Protein AF-A0A8S3IS61-F1 (afdb_monomer_lite)

Structure (mmCIF, N/CA/C/O backbone):
data_AF-A0A8S3IS61-F1
#
_entry.id   AF-A0A8S3IS61-F1
#
loop_
_atom_site.group_PDB
_atom_site.id
_atom_site.type_symbol
_atom_site.label_atom_id
_atom_site.label_alt_id
_atom_site.label_comp_id
_atom_site.label_asym_id
_atom_site.label_entity_id
_atom_site.label_seq_id
_atom_site.pdbx_PDB_ins_code
_atom_site.Cartn_x
_atom_site.Cartn_y
_atom_site.Cartn_z
_atom_site.occupancy
_atom_site.B_iso_or_equiv
_atom_site.auth_seq_id
_atom_site.auth_comp_id
_atom_site.auth_asym_id
_atom_site.auth_atom_id
_atom_site.pdbx_PDB_model_num
ATOM 1 N N . PHE A 1 1 ? -1.081 -3.347 26.329 1.00 88.38 1 PHE A N 1
ATOM 2 C CA . PHE A 1 1 ? -1.735 -2.125 25.828 1.00 88.38 1 PHE A CA 1
ATOM 3 C C . PHE A 1 1 ? -0.809 -0.924 25.769 1.00 88.38 1 PHE A C 1
ATOM 5 O O . PHE A 1 1 ? -0.829 -0.286 24.735 1.00 88.38 1 PHE A O 1
ATOM 12 N N . ALA A 1 2 ? 0.106 -0.720 26.729 1.00 90.12 2 ALA A N 1
ATOM 13 C CA . ALA A 1 2 ? 1.056 0.406 26.725 1.00 90.12 2 ALA A CA 1
ATOM 14 C C . ALA A 1 2 ? 1.726 0.740 25.371 1.00 90.12 2 ALA A C 1
ATOM 16 O O . ALA A 1 2 ? 1.892 1.907 25.055 1.00 90.12 2 ALA A O 1
ATOM 17 N N . LEU A 1 3 ? 2.094 -0.258 24.554 1.00 92.00 3 LEU A N 1
ATOM 18 C CA . LEU A 1 3 ? 2.647 -0.022 23.211 1.00 92.00 3 LEU A CA 1
ATOM 19 C C . LEU A 1 3 ? 1.645 0.645 22.251 1.00 92.00 3 LEU A C 1
ATOM 21 O O . LEU A 1 3 ? 2.010 1.574 21.542 1.00 92.00 3 LEU A O 1
ATOM 25 N N . LEU A 1 4 ? 0.389 0.197 22.248 1.00 92.31 4 LEU A N 1
ATOM 26 C CA . LEU A 1 4 ? -0.683 0.790 21.443 1.00 92.31 4 LEU A CA 1
ATOM 27 C C . LEU A 1 4 ? -1.063 2.178 21.973 1.00 92.31 4 LEU A C 1
ATOM 29 O O . LEU A 1 4 ? -1.216 3.107 21.188 1.00 92.31 4 LEU A O 1
ATOM 33 N N . ASP A 1 5 ? -1.092 2.345 23.298 1.00 91.88 5 ASP A N 1
ATOM 34 C CA . ASP A 1 5 ? -1.329 3.649 23.931 1.00 91.88 5 ASP A CA 1
ATOM 35 C C . ASP A 1 5 ? -0.223 4.657 23.562 1.00 91.88 5 ASP A C 1
ATOM 37 O O . ASP A 1 5 ? -0.489 5.836 23.349 1.00 91.88 5 ASP A O 1
ATOM 41 N N . LEU A 1 6 ? 1.031 4.198 23.443 1.00 90.88 6 LEU A N 1
ATOM 42 C CA . LEU A 1 6 ? 2.152 5.026 22.990 1.00 90.88 6 LEU A CA 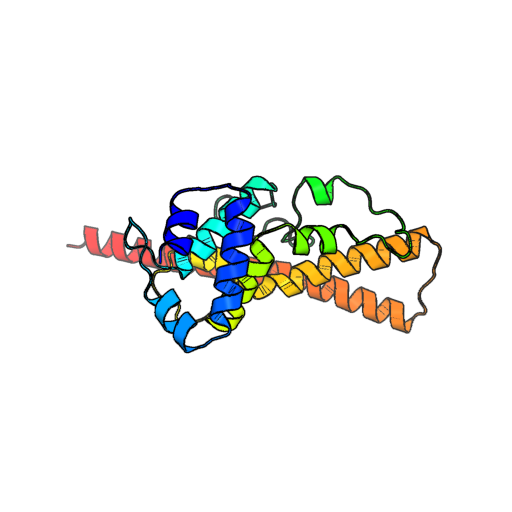1
ATOM 43 C C . LEU A 1 6 ? 2.034 5.425 21.517 1.00 90.88 6 LEU A C 1
ATOM 45 O O . LEU A 1 6 ? 2.417 6.550 21.187 1.00 90.88 6 LEU A O 1
ATOM 49 N N . ILE A 1 7 ? 1.525 4.532 20.658 1.00 91.50 7 ILE A N 1
ATOM 50 C CA . ILE A 1 7 ? 1.237 4.850 19.255 1.00 91.50 7 ILE A CA 1
ATOM 51 C C . ILE A 1 7 ? 0.156 5.933 19.188 1.00 91.50 7 ILE A C 1
ATOM 53 O O . ILE A 1 7 ? 0.372 6.935 18.513 1.00 91.50 7 ILE A O 1
ATOM 57 N N . GLU A 1 8 ? -0.951 5.777 19.921 1.00 89.88 8 GLU A N 1
ATOM 58 C CA . GLU A 1 8 ? -2.044 6.762 19.970 1.00 89.88 8 GLU A CA 1
ATOM 59 C C . GLU A 1 8 ? -1.574 8.120 20.528 1.00 89.88 8 GLU A C 1
ATOM 61 O O . GLU A 1 8 ? -1.945 9.173 20.015 1.00 89.88 8 GLU A O 1
ATOM 66 N N . ALA A 1 9 ? -0.729 8.117 21.564 1.00 86.69 9 ALA A N 1
ATOM 67 C CA . ALA A 1 9 ? -0.295 9.337 22.245 1.00 86.69 9 ALA A CA 1
ATOM 68 C C . ALA A 1 9 ? 0.777 10.148 21.494 1.00 86.69 9 ALA A C 1
ATOM 70 O O . ALA A 1 9 ? 0.934 11.337 21.772 1.00 86.69 9 ALA A O 1
ATOM 71 N N . ASN A 1 10 ? 1.537 9.531 20.582 1.00 81.25 10 ASN A N 1
ATOM 72 C CA . ASN A 1 10 ? 2.670 10.172 19.904 1.00 81.25 10 ASN A CA 1
ATOM 73 C C . ASN A 1 10 ? 2.528 10.111 18.376 1.00 81.25 10 ASN A C 1
ATOM 75 O O . ASN A 1 10 ? 3.324 9.422 17.726 1.00 81.25 10 ASN A O 1
ATOM 79 N N . PRO A 1 11 ? 1.552 10.832 17.792 1.00 73.38 11 PRO A N 1
ATOM 80 C CA . PRO A 1 11 ? 1.387 10.887 16.346 1.00 73.38 11 PRO A CA 1
ATOM 81 C C . PRO A 1 11 ? 2.666 11.404 15.674 1.00 73.38 11 PRO A C 1
ATOM 83 O O . PRO A 1 11 ? 3.251 12.391 16.125 1.00 73.38 11 PRO A O 1
ATOM 86 N N . LYS A 1 12 ? 3.078 10.749 14.581 1.00 72.69 12 LYS A N 1
ATOM 87 C CA . LYS A 1 12 ? 4.209 11.127 13.709 1.00 72.69 12 LYS A CA 1
ATOM 88 C C . LYS A 1 12 ? 5.598 10.970 14.332 1.00 72.69 12 LYS A C 1
ATOM 90 O O . LYS A 1 12 ? 6.574 11.558 13.870 1.00 72.69 12 LYS A O 1
ATOM 95 N N . SER A 1 13 ? 5.722 10.186 15.402 1.00 77.31 13 SER A N 1
ATOM 96 C CA . SER A 1 13 ? 7.039 9.787 15.902 1.00 77.31 13 SER A CA 1
ATOM 97 C C . SER A 1 13 ? 7.593 8.647 15.049 1.00 77.31 13 SER A C 1
ATOM 99 O O . SER A 1 13 ? 6.899 7.658 14.830 1.00 77.31 13 SER A O 1
ATOM 101 N N . SER A 1 14 ? 8.874 8.700 14.670 1.00 78.12 14 SER A N 1
ATOM 102 C CA . SER A 1 14 ? 9.565 7.561 14.033 1.00 78.12 14 SER A CA 1
ATOM 103 C C . SER A 1 14 ? 9.511 6.279 14.879 1.00 78.12 14 SER A C 1
ATOM 105 O O . SER A 1 14 ? 9.637 5.169 14.361 1.00 78.12 14 SER A O 1
ATOM 107 N N . LEU A 1 15 ? 9.260 6.419 16.185 1.00 85.94 15 LEU A N 1
ATOM 108 C CA . LEU A 1 15 ? 9.035 5.311 17.100 1.00 85.94 15 LEU A CA 1
ATOM 109 C C . LEU A 1 15 ? 7.731 4.550 16.802 1.00 85.94 15 LEU A C 1
ATOM 111 O O . LEU A 1 15 ? 7.687 3.350 17.061 1.00 85.94 15 LEU A O 1
ATOM 115 N N . GLN A 1 16 ? 6.699 5.190 16.232 1.00 89.25 16 GLN A N 1
ATOM 116 C CA . GLN A 1 16 ? 5.437 4.523 15.883 1.00 89.25 16 GLN A CA 1
ATOM 117 C C . GLN A 1 16 ? 5.677 3.362 14.921 1.00 89.25 16 GLN A C 1
ATOM 119 O O . GLN A 1 16 ? 5.164 2.273 15.148 1.00 89.25 16 GLN A O 1
ATOM 124 N N . ASN A 1 17 ? 6.531 3.558 13.915 1.00 89.94 17 ASN A N 1
ATOM 125 C CA . ASN A 1 17 ? 6.868 2.530 12.935 1.00 89.94 17 ASN A CA 1
ATOM 126 C C . ASN A 1 17 ? 7.528 1.301 13.578 1.00 89.94 17 ASN A C 1
ATOM 128 O O . ASN A 1 17 ? 7.181 0.158 13.275 1.00 89.94 17 ASN A O 1
ATOM 132 N N . ILE A 1 18 ? 8.446 1.542 14.518 1.00 91.25 18 ILE A N 1
ATOM 133 C CA . ILE A 1 18 ? 9.145 0.488 15.262 1.00 91.25 18 ILE A CA 1
ATOM 134 C C . ILE A 1 18 ? 8.166 -0.244 16.181 1.00 91.25 18 ILE A C 1
ATOM 136 O O . ILE A 1 18 ? 8.109 -1.472 16.161 1.00 91.25 18 ILE A O 1
ATOM 140 N N . ILE A 1 19 ? 7.374 0.496 16.965 1.00 93.44 19 ILE A N 1
ATOM 141 C CA . ILE A 1 19 ? 6.395 -0.101 17.877 1.00 93.44 19 ILE A CA 1
ATOM 142 C C . ILE A 1 19 ? 5.373 -0.917 17.086 1.00 93.44 19 ILE A C 1
ATOM 144 O O . ILE A 1 19 ? 5.073 -2.041 17.478 1.00 93.44 19 ILE A O 1
ATOM 148 N N . LEU A 1 20 ? 4.870 -0.389 15.970 1.00 94.12 20 LEU A N 1
ATOM 149 C CA . LEU A 1 20 ? 3.903 -1.074 15.123 1.00 94.12 20 LEU A CA 1
ATOM 150 C C . LEU A 1 20 ? 4.477 -2.387 14.580 1.00 94.12 20 LEU A C 1
ATOM 152 O O . LEU A 1 20 ? 3.789 -3.403 14.620 1.00 94.12 20 LEU A O 1
ATOM 156 N N . GLY A 1 21 ? 5.750 -2.391 14.169 1.00 94.31 21 GLY A N 1
ATOM 157 C CA . GLY A 1 21 ? 6.472 -3.611 13.801 1.00 94.31 21 GLY A CA 1
ATOM 158 C C . GLY A 1 21 ? 6.540 -4.618 14.951 1.00 94.31 21 GLY A C 1
ATOM 159 O O . GLY A 1 21 ? 6.153 -5.768 14.784 1.00 94.31 21 GLY A O 1
ATOM 160 N N . CYS A 1 22 ? 6.916 -4.182 16.157 1.00 93.94 22 CYS A N 1
ATOM 161 C CA . CYS A 1 22 ? 6.952 -5.068 17.323 1.00 93.94 22 CYS A CA 1
ATOM 162 C C . CYS A 1 22 ? 5.571 -5.636 17.686 1.00 93.94 22 CYS A C 1
ATOM 164 O O . CYS A 1 22 ? 5.459 -6.802 18.059 1.00 93.94 22 CYS A O 1
ATOM 166 N N . VAL A 1 23 ? 4.508 -4.830 17.609 1.00 95.25 23 VAL A N 1
ATOM 167 C CA . VAL A 1 23 ? 3.144 -5.309 17.884 1.00 95.25 23 VAL A CA 1
ATOM 168 C C . VAL A 1 23 ? 2.689 -6.281 16.790 1.00 95.25 23 VAL A C 1
ATOM 170 O O . VAL A 1 23 ? 2.021 -7.267 17.107 1.00 95.25 23 VAL A O 1
ATOM 173 N N . LEU A 1 24 ? 3.086 -6.054 15.534 1.00 95.44 24 LEU A N 1
ATOM 174 C CA . LEU A 1 24 ? 2.823 -6.977 14.433 1.00 95.44 24 LEU A CA 1
ATOM 175 C C . LEU A 1 24 ? 3.526 -8.318 14.670 1.00 95.44 24 LEU A C 1
ATOM 177 O O . LEU A 1 24 ? 2.880 -9.358 14.577 1.00 95.44 24 LEU A O 1
ATOM 181 N N . ASP A 1 25 ? 4.790 -8.316 15.083 1.00 95.19 25 ASP A N 1
ATOM 182 C CA . ASP A 1 25 ? 5.514 -9.549 15.417 1.00 95.19 25 ASP A CA 1
ATOM 183 C C . ASP A 1 25 ? 4.845 -10.301 16.578 1.00 95.19 25 ASP A C 1
ATOM 185 O O . ASP A 1 25 ? 4.690 -11.522 16.552 1.00 95.19 25 ASP A O 1
ATOM 189 N N . LEU A 1 26 ? 4.375 -9.579 17.602 1.00 94.38 26 LEU A N 1
ATOM 190 C CA . LEU A 1 26 ? 3.629 -10.182 18.711 1.00 94.38 26 LEU A CA 1
ATOM 191 C C . LEU A 1 26 ? 2.316 -10.823 18.248 1.00 94.38 26 LEU A C 1
ATOM 193 O O . LEU A 1 26 ? 1.883 -11.815 18.839 1.00 94.38 26 LEU A O 1
ATOM 197 N N . SER A 1 27 ? 1.691 -10.279 17.203 1.00 94.12 27 SER A N 1
ATOM 198 C CA . SER A 1 27 ? 0.442 -10.796 16.644 1.00 94.12 27 SER A CA 1
ATOM 199 C C . SER A 1 27 ? 0.589 -12.140 15.919 1.00 94.12 27 SER A C 1
ATOM 201 O O . SER A 1 27 ? -0.416 -12.809 15.686 1.00 94.12 27 SER A O 1
ATOM 203 N N . GLU A 1 28 ? 1.820 -12.594 15.640 1.00 93.19 28 GLU A N 1
ATOM 204 C CA . GLU A 1 28 ? 2.084 -13.971 15.192 1.00 93.19 28 GLU A CA 1
ATOM 205 C C . GLU A 1 28 ? 1.588 -15.011 16.205 1.00 93.19 28 GLU A C 1
ATOM 207 O O . GLU A 1 28 ? 1.191 -16.123 15.852 1.00 93.19 28 GLU A O 1
ATOM 212 N N . ASN A 1 29 ? 1.563 -14.649 17.488 1.00 93.38 29 ASN A N 1
ATOM 213 C CA . ASN A 1 29 ? 0.919 -15.459 18.503 1.00 93.38 29 ASN A CA 1
ATOM 214 C C . ASN A 1 29 ? -0.583 -15.148 18.537 1.00 93.38 29 ASN A C 1
ATOM 216 O O . ASN A 1 29 ? -0.994 -14.088 19.012 1.00 93.38 29 ASN A O 1
ATOM 220 N N . SER A 1 30 ? -1.413 -16.109 18.127 1.00 90.19 30 SER A N 1
ATOM 221 C CA . SER A 1 30 ? -2.876 -15.961 18.101 1.00 90.19 30 SER A CA 1
ATOM 222 C C . SER A 1 30 ? -3.481 -15.533 19.444 1.00 90.19 30 SER A C 1
ATOM 224 O O . SER A 1 30 ? -4.443 -14.770 19.473 1.00 90.19 30 SER A O 1
ATOM 226 N N . LYS A 1 31 ? -2.890 -15.936 20.580 1.00 91.25 31 LYS A N 1
ATOM 227 C CA . LYS A 1 31 ? -3.331 -15.470 21.906 1.00 91.25 31 LYS A CA 1
ATOM 228 C C . LYS A 1 31 ? -3.080 -13.976 22.082 1.00 91.25 31 LYS A C 1
ATOM 230 O O . LYS A 1 31 ? -3.951 -13.270 22.579 1.00 91.25 31 LYS A O 1
ATOM 235 N N . CYS A 1 32 ? -1.907 -13.497 21.671 1.00 92.38 32 CYS A N 1
ATOM 236 C CA . CYS A 1 32 ? -1.571 -12.077 21.709 1.00 92.38 32 CYS A CA 1
ATOM 237 C C . CYS A 1 32 ? -2.465 -11.277 20.765 1.00 92.38 32 CYS A C 1
ATOM 239 O O . CYS A 1 32 ? -2.943 -10.224 21.170 1.00 92.38 32 CYS A O 1
ATOM 241 N N . LEU A 1 33 ? -2.746 -11.792 19.563 1.00 92.62 33 LEU A N 1
ATOM 242 C CA . LEU A 1 33 ? -3.656 -11.156 18.610 1.00 92.62 33 LEU A CA 1
ATOM 243 C C . LEU A 1 33 ? -5.045 -10.920 19.217 1.00 92.62 33 LEU A C 1
ATOM 245 O O . LEU A 1 33 ? -5.566 -9.813 19.122 1.00 92.62 33 LEU A O 1
ATOM 249 N N . HIS A 1 34 ? -5.611 -11.909 19.919 1.00 90.75 34 HIS A N 1
ATOM 250 C CA . HIS A 1 34 ? -6.881 -11.719 20.625 1.00 90.75 34 HIS A CA 1
ATOM 251 C C . HIS A 1 34 ? -6.810 -10.589 21.657 1.00 90.75 34 HIS A C 1
ATOM 253 O O . HIS A 1 34 ? -7.694 -9.740 21.677 1.00 90.75 34 HIS A O 1
ATOM 259 N N . PHE A 1 35 ? -5.754 -10.527 22.476 1.00 91.50 35 PHE A N 1
ATOM 260 C CA . PHE A 1 35 ? -5.586 -9.421 23.424 1.00 91.50 35 PHE A CA 1
ATOM 261 C C . PHE A 1 35 ? -5.429 -8.078 22.710 1.00 91.50 35 PHE A C 1
ATOM 263 O O . PHE A 1 35 ? -6.084 -7.117 23.095 1.00 91.50 35 PHE A O 1
ATOM 270 N N . ILE A 1 36 ? -4.618 -8.014 21.655 1.00 93.25 36 ILE A N 1
ATOM 271 C CA . ILE A 1 36 ? -4.407 -6.817 20.833 1.00 93.25 36 ILE A CA 1
ATOM 272 C C . ILE A 1 36 ? -5.746 -6.302 20.276 1.00 93.25 36 ILE A C 1
ATOM 274 O O . ILE A 1 36 ? -6.013 -5.109 20.364 1.00 93.25 36 ILE A O 1
ATOM 278 N N . MET A 1 37 ? -6.627 -7.194 19.818 1.00 91.44 37 MET A N 1
ATOM 279 C CA . MET A 1 37 ? -7.958 -6.839 19.305 1.00 91.44 37 MET A CA 1
ATOM 280 C C . MET A 1 37 ? -8.948 -6.358 20.368 1.00 91.44 37 MET A C 1
ATOM 282 O O . MET A 1 37 ? -9.915 -5.682 20.034 1.00 91.44 37 MET A O 1
ATOM 286 N N . THR A 1 38 ? -8.717 -6.665 21.647 1.00 92.75 38 THR A N 1
ATOM 287 C CA . THR A 1 38 ? -9.509 -6.086 22.748 1.00 92.75 38 THR A CA 1
ATOM 288 C C . THR A 1 38 ? -9.040 -4.697 23.174 1.00 92.75 38 THR A C 1
ATOM 290 O O . THR A 1 38 ? -9.645 -4.103 24.065 1.00 92.75 38 THR A O 1
ATOM 293 N N . TRP A 1 39 ? -7.958 -4.182 22.582 1.00 94.56 39 TRP A N 1
ATOM 294 C CA . TRP A 1 39 ? -7.491 -2.838 22.887 1.00 94.56 39 TRP A CA 1
ATOM 295 C C . TRP A 1 39 ? -8.531 -1.795 22.476 1.00 94.56 39 TRP A C 1
ATOM 297 O O . TRP A 1 39 ? -9.120 -1.864 21.397 1.00 94.56 39 TRP A O 1
ATOM 307 N N . GLN A 1 40 ? -8.706 -0.809 23.349 1.00 92.31 40 GLN A N 1
ATOM 308 C CA . GLN A 1 40 ? -9.508 0.376 23.107 1.00 92.31 40 GLN A CA 1
ATOM 309 C C . GLN A 1 40 ? -8.660 1.590 23.461 1.00 92.31 40 GLN A C 1
ATOM 311 O O . GLN A 1 40 ? -8.091 1.648 24.554 1.00 92.31 40 GLN A O 1
ATOM 316 N N . GLY A 1 41 ? -8.575 2.537 22.531 1.00 89.69 41 GLY A N 1
ATOM 317 C CA . GLY A 1 41 ? -7.865 3.791 22.744 1.00 89.69 41 GLY A CA 1
ATOM 318 C C . GLY A 1 41 ? -8.585 4.715 23.719 1.00 89.69 41 GLY A C 1
ATOM 319 O O . GLY A 1 41 ? -9.712 4.459 24.155 1.00 89.69 41 GLY A O 1
ATOM 320 N N . GLN A 1 42 ? -7.960 5.851 24.016 1.00 85.56 42 GLN A N 1
ATOM 321 C CA . GLN A 1 42 ? -8.505 6.871 24.922 1.00 85.56 42 GLN A CA 1
ATOM 322 C C . GLN A 1 42 ? -9.902 7.354 24.495 1.00 85.56 42 GLN A C 1
ATOM 324 O O . GLN A 1 42 ? -10.733 7.696 25.335 1.00 85.56 42 GLN A O 1
ATOM 329 N N . LYS A 1 43 ? -10.182 7.347 23.186 1.00 84.69 43 LYS A N 1
ATOM 330 C CA . LYS A 1 43 ? -11.481 7.724 22.602 1.00 84.69 43 LYS A CA 1
ATOM 331 C C . LYS A 1 43 ? -12.442 6.546 22.393 1.00 84.69 43 LYS A C 1
ATOM 333 O O . LYS A 1 43 ? -13.371 6.674 21.606 1.00 84.69 43 LYS A O 1
ATOM 338 N N . GLN A 1 44 ? -12.221 5.399 23.045 1.00 85.75 44 GLN A N 1
ATOM 339 C CA . GLN A 1 44 ? -12.968 4.150 22.796 1.00 85.75 44 GLN A CA 1
ATOM 340 C C . GLN A 1 44 ? -12.840 3.636 21.351 1.00 85.75 44 GLN A C 1
ATOM 342 O O . GLN A 1 44 ? -13.626 2.802 20.900 1.00 85.75 44 GLN A O 1
ATOM 347 N N . GLN A 1 45 ? -11.838 4.125 20.620 1.00 89.06 45 GLN A N 1
ATOM 348 C CA . GLN A 1 45 ? -11.553 3.680 19.266 1.00 89.06 45 GLN A CA 1
ATOM 349 C C . GLN A 1 45 ? -10.909 2.299 19.268 1.00 89.06 45 GLN A C 1
ATOM 351 O O . GLN A 1 45 ? -10.151 1.949 20.174 1.00 89.06 45 GLN A O 1
ATOM 356 N N . GLN A 1 46 ? -11.208 1.524 18.235 1.00 93.12 46 GLN A N 1
ATOM 357 C CA . GLN A 1 46 ? -10.663 0.186 18.065 1.00 93.12 46 GLN A CA 1
ATOM 358 C C . GLN A 1 46 ? -9.353 0.222 17.282 1.00 93.12 46 GLN A C 1
ATOM 360 O O . GLN A 1 46 ? -9.050 1.188 16.581 1.00 93.12 46 GLN A O 1
ATOM 365 N N . LEU A 1 47 ? -8.584 -0.864 17.374 1.00 94.19 47 LEU A N 1
ATOM 366 C CA . LEU A 1 47 ? -7.312 -0.990 16.666 1.00 94.19 47 LEU A CA 1
ATOM 367 C C . LEU A 1 47 ? -7.458 -0.813 15.149 1.00 94.19 47 LEU A C 1
ATOM 369 O O . LEU A 1 47 ? -6.625 -0.171 14.525 1.00 94.19 47 LEU A O 1
ATOM 373 N N . THR A 1 48 ? -8.511 -1.370 14.558 1.00 95.44 48 THR A N 1
ATOM 374 C CA . THR A 1 48 ? -8.803 -1.302 13.117 1.00 95.44 48 THR A CA 1
ATOM 375 C C . THR A 1 48 ? -8.941 0.139 12.629 1.00 95.44 48 THR A C 1
ATOM 377 O O . THR A 1 48 ? -8.337 0.497 11.618 1.00 95.44 48 THR A O 1
ATOM 380 N N . HIS A 1 49 ? -9.660 0.976 13.382 1.00 95.50 49 HIS A N 1
ATOM 381 C CA . HIS A 1 49 ? -9.772 2.408 13.115 1.00 95.50 49 HIS A CA 1
ATOM 382 C C . HIS A 1 49 ? -8.415 3.110 13.241 1.00 95.50 49 HIS A C 1
ATOM 384 O O . HIS A 1 49 ? -7.998 3.787 12.305 1.00 95.50 49 HIS A O 1
ATOM 390 N N . LEU A 1 50 ? -7.678 2.868 14.337 1.00 94.56 50 LEU A N 1
ATOM 391 C CA . LEU A 1 50 ? -6.342 3.442 14.540 1.00 94.56 50 LEU A CA 1
ATOM 392 C C . LEU A 1 50 ? -5.393 3.097 13.378 1.00 94.56 50 LEU A C 1
ATOM 394 O O . LEU A 1 50 ? -4.673 3.958 12.886 1.00 94.56 50 LEU A O 1
ATOM 398 N N . LEU A 1 51 ? -5.390 1.845 12.914 1.00 95.88 51 LEU A N 1
ATOM 399 C CA . LEU A 1 51 ? -4.556 1.412 11.790 1.00 95.88 51 LEU A CA 1
ATOM 400 C C . LEU A 1 51 ? -4.925 2.128 10.482 1.00 95.88 51 LEU A C 1
ATOM 402 O O . LEU A 1 51 ? -4.033 2.502 9.720 1.00 95.88 51 LEU A O 1
ATOM 406 N N . CYS A 1 52 ? -6.217 2.347 10.223 1.00 96.94 52 CYS A N 1
ATOM 407 C CA . CYS A 1 52 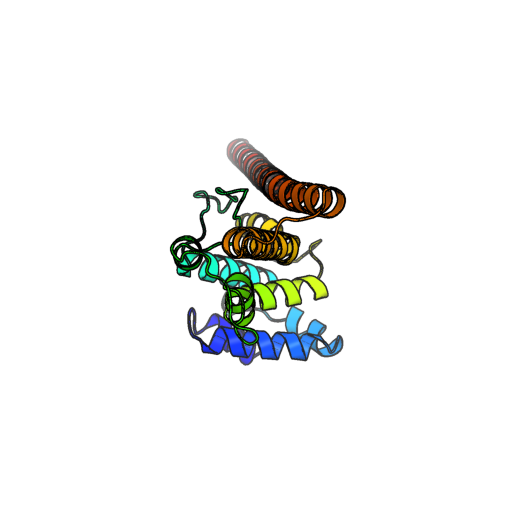? -6.661 3.110 9.057 1.00 96.94 52 CYS A CA 1
ATOM 408 C C . CYS A 1 52 ? -6.273 4.592 9.173 1.00 96.94 52 CYS A C 1
ATOM 410 O O . CYS A 1 52 ? -5.794 5.175 8.202 1.00 96.94 52 CYS A O 1
ATOM 412 N N . GLU A 1 53 ? -6.409 5.189 10.360 1.00 94.94 53 GLU A N 1
ATOM 413 C CA . GLU A 1 53 ? -5.990 6.568 10.630 1.00 94.94 53 GLU A CA 1
ATOM 414 C C . GLU A 1 53 ? -4.485 6.754 10.396 1.00 94.94 53 GLU A C 1
ATOM 416 O O . GLU A 1 53 ? -4.093 7.650 9.648 1.00 94.94 53 GLU A O 1
ATOM 421 N N . LEU A 1 54 ? -3.653 5.855 10.936 1.00 94.75 54 LEU A N 1
ATOM 422 C CA . LEU A 1 54 ? -2.202 5.860 10.724 1.00 94.75 54 LEU A CA 1
ATOM 423 C C . LEU A 1 54 ? -1.835 5.719 9.243 1.00 94.75 54 LEU A C 1
ATOM 425 O O . LEU A 1 54 ? -0.913 6.380 8.772 1.00 94.75 54 LEU A O 1
ATOM 429 N N . CYS A 1 55 ? -2.562 4.885 8.492 1.00 96.00 55 CYS A N 1
ATOM 430 C CA . CYS A 1 55 ? -2.351 4.748 7.053 1.00 96.00 55 CYS A CA 1
ATOM 431 C C . CYS A 1 55 ? -2.620 6.071 6.325 1.00 96.00 55 CYS A C 1
ATOM 433 O O . CYS A 1 55 ? -1.784 6.516 5.538 1.00 96.00 55 CYS A O 1
ATOM 435 N N . ARG A 1 56 ? -3.743 6.735 6.631 1.00 96.12 56 ARG A N 1
ATOM 436 C CA . ARG A 1 56 ? -4.083 8.044 6.054 1.00 96.12 56 ARG A CA 1
ATOM 437 C C . ARG A 1 56 ? -3.081 9.130 6.452 1.00 96.12 56 ARG A C 1
ATOM 439 O O . ARG A 1 56 ? -2.761 9.984 5.629 1.00 96.12 56 ARG A O 1
ATOM 446 N N . ASP A 1 57 ? -2.602 9.123 7.694 1.00 93.94 57 ASP A N 1
ATOM 447 C CA . ASP A 1 57 ? -1.579 10.061 8.165 1.00 93.94 57 ASP A CA 1
ATOM 448 C C . ASP A 1 57 ? -0.266 9.908 7.401 1.00 93.94 57 ASP A C 1
ATOM 450 O O . ASP A 1 57 ? 0.272 10.909 6.925 1.00 93.94 57 ASP A O 1
ATOM 454 N N . GLU A 1 58 ? 0.200 8.671 7.218 1.00 93.50 58 GLU A N 1
ATOM 455 C CA . GLU A 1 58 ? 1.393 8.387 6.422 1.00 93.50 58 GLU A CA 1
ATOM 456 C C . GLU A 1 58 ? 1.209 8.882 4.979 1.00 93.50 58 GLU A C 1
ATOM 458 O O . GLU A 1 58 ? 2.052 9.606 4.455 1.00 93.50 58 GLU A O 1
ATOM 463 N N . GLU A 1 59 ? 0.080 8.558 4.335 1.00 94.94 59 GLU A N 1
ATOM 464 C CA . GLU A 1 59 ? -0.202 8.994 2.961 1.00 94.94 59 GLU A CA 1
ATOM 465 C C . GLU A 1 59 ? -0.235 10.518 2.811 1.00 94.94 59 GLU A C 1
ATOM 467 O O . GLU A 1 59 ? 0.253 11.045 1.807 1.00 94.94 59 GLU A O 1
ATOM 472 N N . ARG A 1 60 ? -0.766 11.234 3.811 1.00 94.62 60 ARG A N 1
ATOM 473 C CA . ARG A 1 60 ? -0.724 12.701 3.858 1.00 94.62 60 ARG A CA 1
ATOM 474 C C . ARG A 1 60 ? 0.702 13.222 3.988 1.00 94.62 60 ARG A C 1
ATOM 476 O O . ARG A 1 60 ? 1.042 14.199 3.328 1.00 94.62 60 ARG A O 1
ATOM 483 N N . GLU A 1 61 ? 1.534 12.590 4.810 1.00 92.19 61 GLU A N 1
ATOM 484 C CA . GLU A 1 61 ? 2.921 13.007 5.034 1.00 92.19 61 GLU A CA 1
ATOM 485 C C . GLU A 1 61 ? 3.777 12.867 3.769 1.00 92.19 61 GLU A C 1
ATOM 487 O O . GLU A 1 61 ? 4.489 13.800 3.388 1.00 92.19 61 GLU A O 1
ATOM 492 N N . ILE A 1 62 ? 3.640 11.755 3.045 1.00 92.75 62 ILE A N 1
ATOM 493 C CA . ILE A 1 62 ? 4.338 11.542 1.767 1.00 92.75 62 ILE A CA 1
ATOM 494 C C . ILE A 1 62 ? 3.589 12.122 0.551 1.00 92.75 62 ILE A C 1
ATOM 496 O O . ILE A 1 62 ? 4.056 11.995 -0.584 1.00 92.75 62 ILE A O 1
ATOM 500 N N . HIS A 1 63 ? 2.471 12.816 0.787 1.00 95.31 63 HIS A N 1
ATOM 501 C CA . HIS A 1 63 ? 1.667 13.527 -0.210 1.00 95.31 63 HIS A CA 1
ATOM 502 C C . HIS A 1 63 ? 1.176 12.630 -1.358 1.00 95.31 63 HIS A C 1
ATOM 504 O O . HIS A 1 63 ? 1.261 12.994 -2.532 1.00 95.31 63 HIS A O 1
ATOM 510 N N . VAL A 1 64 ? 0.667 11.438 -1.042 1.00 96.25 64 VAL A N 1
ATOM 511 C CA . VAL A 1 64 ? 0.066 10.564 -2.059 1.00 96.25 64 VAL A CA 1
ATOM 512 C C . VAL A 1 64 ? -1.162 11.241 -2.676 1.00 96.25 64 VAL A C 1
ATOM 514 O O . VAL A 1 64 ? -1.962 11.870 -1.983 1.00 96.25 64 VAL A O 1
ATOM 517 N N . SER A 1 65 ? -1.332 11.103 -3.994 1.00 95.94 65 SER A N 1
ATOM 518 C CA . SER A 1 65 ? -2.461 11.699 -4.713 1.00 95.94 65 SER A CA 1
ATOM 519 C C . SER A 1 65 ? -3.787 11.021 -4.342 1.00 95.94 65 SER A C 1
ATOM 521 O O . SER A 1 65 ? -4.007 9.832 -4.604 1.00 95.94 65 SER A O 1
ATOM 523 N N . 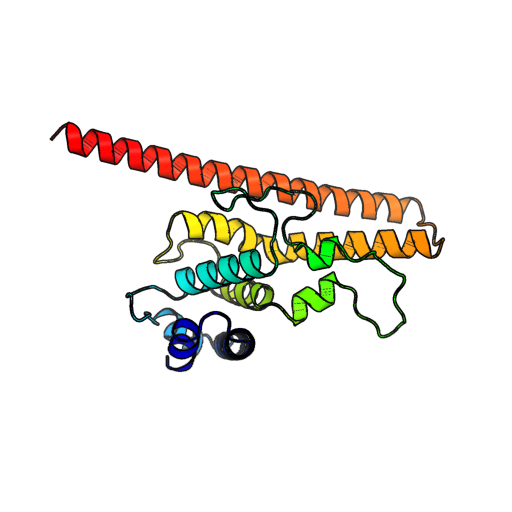ARG A 1 66 ? -4.684 11.795 -3.729 1.00 96.69 66 ARG A N 1
ATOM 524 C CA . ARG A 1 66 ? -6.021 11.383 -3.287 1.00 96.69 66 ARG A CA 1
ATOM 525 C C . ARG A 1 66 ? -7.039 12.460 -3.648 1.00 96.69 66 ARG A C 1
ATOM 527 O O . ARG A 1 66 ? -6.694 13.635 -3.758 1.00 96.69 66 ARG A O 1
ATOM 534 N N . THR A 1 67 ? -8.296 12.065 -3.805 1.00 96.56 67 THR A N 1
ATOM 535 C CA . THR A 1 67 ? -9.421 13.015 -3.813 1.00 96.56 67 THR A CA 1
ATOM 536 C C . THR A 1 67 ? -9.712 13.519 -2.394 1.00 96.56 67 THR A C 1
ATOM 538 O O . THR A 1 67 ? -9.211 12.960 -1.418 1.00 96.56 67 THR A O 1
ATOM 541 N N . GLU A 1 68 ? -10.577 14.528 -2.254 1.00 93.75 68 GLU A N 1
ATOM 542 C CA . GLU A 1 68 ? -11.008 15.048 -0.943 1.00 93.75 68 GLU A CA 1
ATOM 543 C C . GLU A 1 68 ? -11.613 13.969 -0.028 1.00 93.75 68 GLU A C 1
ATOM 545 O O . GLU A 1 68 ? -11.494 14.060 1.188 1.00 93.75 68 GLU A O 1
ATOM 550 N N . LYS A 1 69 ? -12.213 12.922 -0.610 1.00 94.56 69 LYS A N 1
ATOM 551 C CA . LYS A 1 69 ? -12.814 11.794 0.120 1.00 94.56 69 LYS A CA 1
ATOM 552 C C . LYS A 1 69 ? -11.875 10.591 0.290 1.00 94.56 69 LYS A C 1
ATOM 554 O O . LYS A 1 69 ? -12.330 9.502 0.619 1.00 94.56 69 LYS A O 1
ATOM 559 N N . GLY A 1 70 ? -10.580 10.742 0.003 1.00 95.62 70 GLY A N 1
ATOM 560 C CA . GLY A 1 70 ? -9.591 9.664 0.149 1.00 95.62 70 GLY A CA 1
ATOM 561 C C . GLY A 1 70 ? -9.589 8.614 -0.971 1.00 95.62 70 GLY A C 1
ATOM 562 O O . GLY A 1 70 ? -8.847 7.639 -0.887 1.00 95.62 70 GLY A O 1
ATOM 563 N N . VAL A 1 71 ? -10.375 8.804 -2.038 1.00 98.00 71 VAL A N 1
ATOM 564 C CA . VAL A 1 71 ? -10.364 7.916 -3.220 1.00 98.00 71 VAL A CA 1
ATOM 565 C C . VAL A 1 71 ? -9.039 8.054 -3.972 1.00 98.00 71 VAL A C 1
ATOM 567 O O . VAL A 1 71 ? -8.494 9.162 -4.059 1.00 98.00 71 VAL A O 1
ATOM 570 N N . ILE A 1 72 ? -8.543 6.951 -4.540 1.00 98.06 72 ILE A N 1
ATOM 571 C CA . ILE A 1 72 ? -7.397 6.947 -5.459 1.00 98.06 72 ILE A CA 1
ATOM 572 C C . ILE A 1 72 ? -7.668 7.927 -6.609 1.00 98.06 72 ILE A C 1
ATOM 574 O O . ILE A 1 72 ? -8.705 7.858 -7.263 1.00 98.06 72 ILE A O 1
ATOM 578 N N . HIS A 1 73 ? -6.729 8.845 -6.841 1.00 96.00 73 HIS A N 1
ATOM 579 C CA . HIS A 1 73 ? -6.804 9.808 -7.942 1.00 96.00 73 HIS A CA 1
ATOM 580 C C . HIS A 1 73 ? -5.889 9.410 -9.113 1.00 96.00 73 HIS A C 1
ATOM 582 O O . HIS A 1 73 ? -6.315 9.435 -10.265 1.00 96.00 73 HIS A O 1
ATOM 588 N N . ASP A 1 74 ? -4.648 9.003 -8.823 1.00 95.00 74 ASP A N 1
ATOM 589 C CA . ASP A 1 74 ? -3.727 8.427 -9.809 1.00 95.00 74 ASP A CA 1
ATOM 590 C C . ASP A 1 74 ? -3.828 6.894 -9.779 1.00 95.00 74 ASP A C 1
ATOM 592 O O . ASP A 1 74 ? -3.336 6.242 -8.857 1.00 95.00 74 ASP A O 1
ATOM 596 N N . HIS A 1 75 ? -4.496 6.322 -10.781 1.00 94.44 75 HIS A N 1
ATOM 597 C CA . HIS A 1 75 ? -4.715 4.876 -10.878 1.00 94.44 75 HIS A CA 1
ATOM 598 C C . HIS A 1 75 ? -3.466 4.101 -11.309 1.00 94.44 75 HIS A C 1
ATOM 600 O O . HIS A 1 75 ? -3.361 2.913 -11.010 1.00 94.44 75 HIS A O 1
ATOM 606 N N . SER A 1 76 ? -2.523 4.755 -11.991 1.00 92.00 76 SER A N 1
ATOM 607 C CA . SER A 1 76 ? -1.281 4.127 -12.441 1.00 92.00 76 SER A CA 1
ATOM 608 C C . SER A 1 76 ? -0.239 4.111 -11.316 1.00 92.00 76 SER A C 1
ATOM 610 O O . SER A 1 76 ? 0.628 3.239 -11.291 1.00 92.00 76 SER A O 1
ATOM 612 N N . LYS A 1 77 ? -0.327 5.048 -10.358 1.00 93.12 77 LYS A N 1
ATOM 613 C CA . LYS A 1 77 ? 0.568 5.136 -9.188 1.00 93.12 77 LYS A CA 1
ATOM 614 C C . LYS A 1 77 ? -0.194 5.322 -7.866 1.00 93.12 77 LYS A C 1
ATOM 616 O O . LYS A 1 77 ? -0.014 6.340 -7.189 1.00 93.12 77 LYS A O 1
ATOM 621 N N . PRO A 1 78 ? -1.006 4.340 -7.430 1.00 95.81 78 PRO A N 1
ATOM 622 C CA . PRO A 1 78 ? -1.919 4.542 -6.309 1.00 95.81 78 PRO A CA 1
ATOM 623 C C . PRO A 1 78 ? -1.241 4.795 -4.962 1.00 95.81 78 PRO A C 1
ATOM 625 O O . PRO A 1 78 ? -1.855 5.416 -4.102 1.00 95.81 78 PRO A O 1
ATOM 628 N N . LEU A 1 79 ? -0.012 4.322 -4.735 1.00 96.06 79 LEU A N 1
ATOM 629 C CA . LEU A 1 79 ? 0.680 4.449 -3.444 1.00 96.06 79 LEU A CA 1
ATOM 630 C C . LEU A 1 79 ? 1.837 5.454 -3.455 1.00 96.06 79 LEU A C 1
ATOM 632 O O . LEU A 1 79 ? 2.402 5.732 -2.389 1.00 96.06 79 LEU A O 1
ATOM 636 N N . MET A 1 80 ? 2.198 5.977 -4.625 1.00 94.69 80 MET A N 1
ATOM 637 C CA . MET A 1 80 ? 3.453 6.690 -4.815 1.00 94.69 80 MET A CA 1
ATOM 638 C C . MET A 1 80 ? 3.360 8.115 -4.264 1.00 94.69 80 MET A C 1
ATOM 640 O O . MET A 1 80 ? 2.547 8.919 -4.724 1.00 94.69 80 MET A O 1
ATOM 644 N N . GLY A 1 81 ? 4.217 8.443 -3.296 1.00 93.75 81 GLY A N 1
ATOM 645 C CA . GLY A 1 81 ? 4.333 9.798 -2.749 1.00 93.75 81 GLY A CA 1
ATOM 646 C C . GLY A 1 81 ? 5.096 10.753 -3.674 1.00 93.75 81 GLY A C 1
ATOM 647 O O . GLY A 1 81 ? 5.831 10.320 -4.563 1.00 93.75 81 GLY A O 1
ATOM 648 N N . VAL A 1 82 ? 4.980 12.064 -3.437 1.00 92.38 82 VAL A N 1
ATOM 649 C CA . VAL A 1 82 ? 5.591 13.107 -4.292 1.00 92.38 82 VAL A CA 1
ATOM 650 C C . VAL A 1 82 ? 7.106 12.943 -4.415 1.00 92.38 82 VAL A C 1
ATOM 652 O O . VAL A 1 82 ? 7.653 13.098 -5.505 1.00 92.38 82 VAL A O 1
ATOM 655 N N . LEU A 1 83 ? 7.794 12.593 -3.322 1.00 89.12 83 LEU A N 1
ATOM 656 C CA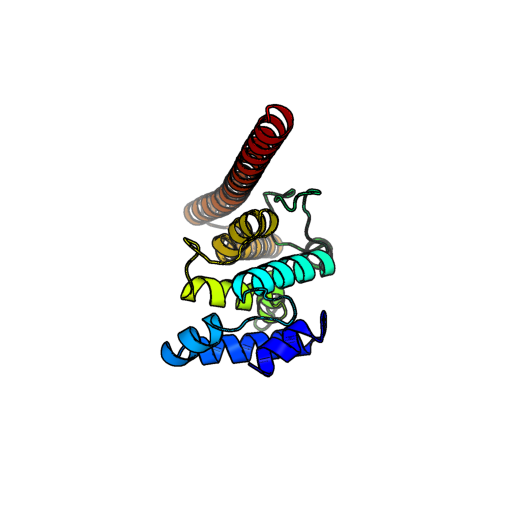 . LEU A 1 83 ? 9.245 12.394 -3.346 1.00 89.12 83 LEU A CA 1
ATOM 657 C C . LEU A 1 83 ? 9.636 11.242 -4.276 1.00 89.12 83 LEU A C 1
ATOM 659 O O . LEU A 1 83 ? 10.473 11.443 -5.153 1.00 89.12 83 LEU A O 1
ATOM 663 N N . GLN A 1 84 ? 8.992 10.078 -4.142 1.00 90.88 84 GLN A N 1
ATOM 664 C CA . GLN A 1 84 ? 9.251 8.919 -5.001 1.00 90.88 84 GLN A CA 1
ATOM 665 C C . GLN A 1 84 ? 8.941 9.237 -6.471 1.00 90.88 84 GLN A C 1
ATOM 667 O O . GLN A 1 84 ? 9.723 8.874 -7.340 1.00 90.88 84 GLN A O 1
ATOM 672 N N . GLN A 1 85 ? 7.866 9.987 -6.749 1.00 90.69 85 GLN A N 1
ATOM 673 C CA . GLN A 1 85 ? 7.529 10.422 -8.110 1.00 90.69 85 GLN A CA 1
ATOM 674 C C . GLN A 1 85 ? 8.537 11.418 -8.704 1.00 90.69 85 GLN A C 1
ATOM 676 O O . GLN A 1 85 ? 8.750 11.426 -9.914 1.00 90.69 85 GLN A O 1
ATOM 681 N N . SER A 1 86 ? 9.123 12.286 -7.874 1.00 88.69 86 SER A N 1
ATOM 682 C CA . SER A 1 86 ? 10.043 13.342 -8.322 1.00 88.69 86 SER A CA 1
ATOM 683 C C . SER A 1 86 ? 11.453 12.843 -8.642 1.00 88.69 86 SER A C 1
ATOM 685 O O . SER A 1 86 ? 12.202 13.512 -9.354 1.00 88.69 86 SER A O 1
ATOM 687 N N . VAL A 1 87 ? 11.828 11.682 -8.104 1.00 87.62 87 VAL A N 1
ATOM 688 C CA . VAL A 1 87 ? 13.151 11.094 -8.296 1.00 87.62 87 VAL A CA 1
ATOM 689 C C . VAL A 1 87 ? 13.136 10.253 -9.565 1.00 87.62 87 VAL A C 1
ATOM 691 O O . VAL A 1 87 ? 12.316 9.354 -9.727 1.00 87.62 87 VAL A O 1
ATOM 694 N N . GLN A 1 88 ? 14.068 10.535 -10.473 1.00 87.25 88 GLN A N 1
ATOM 695 C CA . GLN A 1 88 ? 14.216 9.754 -11.693 1.00 87.25 88 GLN A CA 1
ATOM 696 C C . GLN A 1 88 ? 14.704 8.336 -11.364 1.00 87.25 88 GLN A C 1
ATOM 698 O O . GLN A 1 88 ? 15.601 8.158 -10.538 1.00 87.25 88 GLN A O 1
ATOM 703 N N . ILE A 1 89 ? 14.142 7.338 -12.047 1.00 90.25 89 ILE A N 1
ATOM 704 C CA . ILE A 1 89 ? 14.654 5.968 -12.008 1.00 90.25 89 ILE A CA 1
ATOM 705 C C . ILE A 1 89 ? 16.046 5.956 -12.648 1.00 90.25 89 ILE A C 1
ATOM 707 O O . ILE A 1 89 ? 16.259 6.530 -13.718 1.00 90.25 89 ILE A O 1
ATOM 711 N N . THR A 1 90 ? 16.997 5.325 -11.970 1.00 89.69 90 THR A N 1
ATOM 712 C CA . THR A 1 90 ? 18.379 5.165 -12.425 1.00 89.69 90 THR A CA 1
ATOM 713 C C . THR A 1 90 ? 18.782 3.703 -12.289 1.00 89.69 90 THR A C 1
ATOM 715 O O . THR A 1 90 ? 18.362 3.093 -11.304 1.00 89.69 90 THR A O 1
ATOM 718 N N . PRO A 1 91 ? 19.628 3.168 -13.189 1.00 90.44 91 PRO A N 1
ATOM 719 C CA . PRO A 1 91 ? 20.184 1.833 -13.029 1.00 90.44 91 PRO A CA 1
ATOM 720 C C . PRO A 1 91 ? 20.866 1.681 -11.674 1.00 90.44 91 PRO A C 1
ATOM 722 O O . PRO A 1 91 ? 21.632 2.556 -11.254 1.00 90.44 91 PRO A O 1
ATOM 725 N N . LEU A 1 92 ? 20.537 0.599 -10.982 1.00 89.75 92 LEU A N 1
ATOM 726 C CA . LEU A 1 92 ? 20.966 0.328 -9.623 1.00 89.75 92 LEU A CA 1
ATOM 727 C C . LEU A 1 92 ? 22.260 -0.476 -9.636 1.00 89.75 92 LEU A C 1
ATOM 729 O O . LEU A 1 92 ? 22.460 -1.406 -10.420 1.00 89.75 92 LEU A O 1
ATOM 733 N N . ALA A 1 93 ? 23.160 -0.169 -8.704 1.00 89.44 93 ALA A N 1
ATOM 734 C CA . ALA A 1 93 ? 24.272 -1.073 -8.452 1.00 89.44 93 ALA A CA 1
ATOM 735 C C . ALA A 1 93 ? 23.767 -2.378 -7.807 1.00 89.44 93 ALA A C 1
ATOM 737 O O . ALA A 1 93 ? 22.741 -2.417 -7.137 1.00 89.44 93 ALA A O 1
ATOM 738 N N . ARG A 1 94 ? 24.554 -3.456 -7.916 1.00 82.06 94 ARG A N 1
ATOM 739 C CA . ARG A 1 94 ? 24.214 -4.815 -7.435 1.00 82.06 94 ARG A CA 1
ATOM 740 C C . ARG A 1 94 ? 23.645 -4.911 -6.005 1.00 82.06 94 ARG A C 1
ATOM 742 O O . ARG A 1 94 ? 22.960 -5.882 -5.700 1.00 82.06 94 ARG A O 1
ATOM 749 N N . PHE A 1 95 ? 23.995 -3.982 -5.119 1.00 86.12 95 PHE A N 1
ATOM 750 C CA . PHE A 1 95 ? 23.593 -3.989 -3.706 1.00 86.12 95 PHE A CA 1
ATOM 751 C C . PHE A 1 95 ? 22.677 -2.820 -3.331 1.00 86.12 95 PHE A C 1
ATOM 753 O O . PHE A 1 95 ? 22.417 -2.604 -2.148 1.00 86.12 95 PHE A O 1
ATOM 760 N N . GLU A 1 96 ? 22.217 -2.056 -4.316 1.00 91.31 96 GLU A N 1
ATOM 761 C CA . GLU A 1 96 ? 21.271 -0.971 -4.109 1.00 91.31 96 GLU A CA 1
ATOM 762 C C . GLU A 1 96 ? 19.843 -1.490 -4.248 1.00 91.31 96 GLU A C 1
ATOM 764 O O . GLU A 1 96 ? 19.545 -2.362 -5.062 1.00 91.31 96 GLU A O 1
ATOM 769 N N . LEU A 1 97 ? 18.961 -0.969 -3.400 1.00 90.38 97 LEU A N 1
ATOM 770 C CA . LEU A 1 97 ? 17.541 -1.278 -3.444 1.00 90.38 97 LEU A CA 1
ATOM 771 C C . LEU A 1 97 ? 16.821 -0.226 -4.279 1.00 90.38 97 LEU A C 1
ATOM 773 O O . LEU A 1 97 ? 17.162 0.961 -4.235 1.00 90.38 97 LEU A O 1
ATOM 777 N N . SER A 1 98 ? 15.791 -0.663 -4.995 1.00 91.38 98 SER A N 1
ATOM 778 C CA . SER A 1 98 ? 14.926 0.247 -5.728 1.00 91.38 98 SER A CA 1
ATOM 779 C C . SER A 1 98 ? 14.131 1.139 -4.774 1.00 91.38 98 SER A C 1
ATOM 781 O O . SER A 1 98 ? 13.992 0.855 -3.578 1.00 91.38 98 SER A O 1
ATOM 783 N N . ARG A 1 99 ? 13.602 2.253 -5.285 1.00 90.00 99 ARG A N 1
ATOM 784 C CA . ARG A 1 99 ? 12.899 3.235 -4.448 1.00 90.00 99 ARG A CA 1
ATOM 785 C C . ARG A 1 99 ? 11.607 2.663 -3.888 1.00 90.00 99 ARG A C 1
ATOM 787 O O . ARG A 1 99 ? 11.321 2.888 -2.717 1.00 90.00 99 ARG A O 1
ATOM 794 N N . SER A 1 100 ? 10.897 1.866 -4.677 1.00 92.50 100 SER A N 1
ATOM 795 C CA . SER A 1 100 ? 9.696 1.162 -4.234 1.00 92.50 100 SER A CA 1
ATOM 796 C C . SER A 1 100 ? 9.998 0.170 -3.109 1.00 92.50 100 SER A C 1
ATOM 798 O O . SER A 1 100 ? 9.210 0.059 -2.172 1.00 92.50 100 SER A O 1
ATOM 800 N N . VAL A 1 101 ? 11.157 -0.502 -3.138 1.00 92.31 101 VAL A N 1
ATOM 801 C CA . VAL A 1 101 ? 11.587 -1.399 -2.050 1.00 92.31 101 VAL A CA 1
ATOM 802 C C . VAL A 1 101 ? 11.994 -0.616 -0.799 1.00 92.31 101 VAL A C 1
ATOM 804 O O . VAL A 1 101 ? 11.602 -0.996 0.303 1.00 92.31 101 VAL A O 1
ATOM 807 N N . LEU A 1 102 ? 12.744 0.481 -0.947 1.00 90.88 102 LEU A N 1
ATOM 808 C CA . LEU A 1 102 ? 13.122 1.346 0.179 1.00 90.88 102 LEU A CA 1
ATOM 809 C C . LEU A 1 102 ? 11.890 1.926 0.887 1.00 90.88 102 LEU A C 1
ATOM 811 O O . LEU A 1 102 ? 11.804 1.853 2.109 1.00 90.88 102 LEU A O 1
ATOM 815 N N . ASP A 1 103 ? 10.902 2.408 0.126 1.00 89.75 103 ASP A N 1
ATOM 816 C CA . ASP A 1 103 ? 9.626 2.883 0.673 1.00 89.75 103 ASP A CA 1
ATOM 817 C C . ASP A 1 103 ? 8.926 1.797 1.512 1.00 89.75 103 ASP A C 1
ATOM 819 O O . ASP A 1 103 ? 8.423 2.074 2.598 1.00 89.75 103 ASP A O 1
ATOM 823 N N . LEU A 1 104 ? 8.952 0.542 1.054 1.00 88.81 104 LEU A N 1
ATOM 824 C CA . LEU A 1 104 ? 8.354 -0.605 1.747 1.00 88.81 104 LEU A CA 1
ATOM 825 C C . LEU A 1 104 ? 8.996 -0.871 3.123 1.00 88.81 104 LEU A C 1
ATOM 827 O O . LEU A 1 104 ? 8.300 -1.247 4.073 1.00 88.81 104 LEU A O 1
ATOM 831 N N . ILE A 1 105 ? 10.315 -0.684 3.217 1.00 86.00 105 ILE A N 1
ATOM 832 C CA . ILE A 1 105 ? 11.102 -0.872 4.443 1.00 86.00 105 ILE A CA 1
ATOM 833 C C . ILE A 1 105 ? 10.824 0.264 5.433 1.00 86.00 105 ILE A C 1
ATOM 835 O O . ILE A 1 105 ? 10.578 0.009 6.620 1.00 86.00 105 ILE A O 1
ATOM 839 N N . ASP A 1 106 ? 10.837 1.500 4.937 1.00 82.56 106 ASP A N 1
ATOM 840 C CA . ASP A 1 106 ? 10.827 2.695 5.773 1.00 82.56 106 ASP A CA 1
ATOM 841 C C . ASP A 1 106 ? 9.425 3.065 6.274 1.00 82.56 106 ASP A C 1
ATOM 843 O O . ASP A 1 106 ? 9.299 3.530 7.407 1.00 82.56 106 ASP A O 1
ATOM 847 N N . ASN A 1 107 ? 8.359 2.807 5.507 1.00 86.62 107 ASN A N 1
ATOM 848 C CA . ASN A 1 107 ? 7.018 3.270 5.876 1.00 86.62 107 ASN A CA 1
ATOM 849 C C . ASN A 1 107 ? 6.221 2.287 6.756 1.00 86.62 107 ASN A C 1
ATOM 851 O O . ASN A 1 107 ? 6.490 1.082 6.845 1.00 86.62 107 ASN A O 1
ATOM 855 N N . MET A 1 108 ? 5.200 2.820 7.432 1.00 92.62 108 MET A N 1
ATOM 856 C CA . MET A 1 108 ? 4.305 2.038 8.297 1.00 92.62 108 MET A CA 1
ATOM 857 C C . MET A 1 108 ? 3.263 1.219 7.523 1.00 92.62 108 MET A C 1
ATOM 859 O O . MET A 1 108 ? 2.738 0.241 8.057 1.00 92.62 108 MET A O 1
ATOM 863 N N . ARG A 1 109 ? 2.967 1.574 6.266 1.00 95.31 109 ARG A N 1
ATOM 864 C CA . ARG A 1 109 ? 1.866 0.991 5.472 1.00 95.31 109 ARG A CA 1
ATOM 865 C C . ARG A 1 109 ? 2.041 -0.508 5.247 1.00 95.31 109 ARG A C 1
ATOM 867 O O . ARG A 1 109 ? 1.064 -1.246 5.319 1.00 95.31 109 ARG A O 1
ATOM 874 N N . SER A 1 110 ? 3.278 -0.978 5.080 1.00 95.12 110 SER A N 1
ATOM 875 C CA . SER A 1 110 ? 3.578 -2.413 4.967 1.00 95.12 110 SER A CA 1
ATOM 876 C C . SER A 1 110 ? 3.235 -3.199 6.239 1.00 95.12 110 SER A C 1
ATOM 878 O O . SER A 1 110 ? 2.719 -4.316 6.169 1.00 95.12 110 SER A O 1
ATOM 880 N N . LYS A 1 111 ? 3.449 -2.595 7.412 1.00 95.31 111 LYS A N 1
ATOM 881 C CA . LYS A 1 111 ? 3.126 -3.187 8.720 1.00 95.31 111 LYS A CA 1
ATOM 882 C C . LYS A 1 111 ? 1.618 -3.180 8.955 1.00 95.31 111 LYS A C 1
ATOM 884 O O . LYS A 1 111 ? 1.067 -4.170 9.428 1.00 95.31 111 LYS A O 1
ATOM 889 N N . ILE A 1 112 ? 0.945 -2.099 8.557 1.00 97.25 112 ILE A N 1
ATOM 890 C CA . ILE A 1 112 ? -0.521 -1.989 8.579 1.00 97.25 112 ILE A CA 1
ATOM 891 C C . ILE A 1 112 ? -1.149 -3.076 7.700 1.00 97.25 112 ILE A C 1
ATOM 893 O O . ILE A 1 112 ? -2.000 -3.823 8.176 1.00 97.25 112 ILE A O 1
ATOM 897 N N . TYR A 1 113 ? -0.680 -3.236 6.460 1.00 97.56 113 TYR A N 1
ATOM 898 C CA . TYR A 1 113 ? -1.096 -4.337 5.587 1.00 97.56 113 TYR A CA 1
ATOM 899 C C . TYR A 1 113 ? -0.887 -5.703 6.257 1.00 97.56 113 TYR A C 1
ATOM 901 O O . TYR A 1 113 ? -1.803 -6.522 6.295 1.00 97.56 113 TYR A O 1
ATOM 909 N N . GLY A 1 114 ? 0.281 -5.924 6.869 1.00 96.12 114 GLY A N 1
ATOM 910 C CA . GLY A 1 114 ? 0.576 -7.146 7.619 1.00 96.12 114 GLY A CA 1
ATOM 911 C C . GLY A 1 114 ? -0.418 -7.435 8.749 1.00 96.12 114 GLY A C 1
ATOM 912 O O . GLY A 1 114 ? -0.803 -8.591 8.936 1.00 96.12 114 GLY A O 1
ATOM 913 N N . PHE A 1 115 ? -0.883 -6.410 9.472 1.00 96.00 115 PHE A N 1
ATOM 914 C CA . PHE A 1 115 ? -1.947 -6.573 10.465 1.00 96.00 115 PHE A CA 1
ATOM 915 C C . PHE A 1 115 ? -3.244 -7.043 9.817 1.00 96.00 115 PHE A C 1
ATOM 917 O O . PHE A 1 115 ? -3.821 -8.031 10.266 1.00 96.00 115 PHE A O 1
ATOM 924 N N . PHE A 1 116 ? -3.693 -6.387 8.748 1.00 96.69 116 PHE A N 1
ATOM 925 C CA . PHE A 1 116 ? -4.949 -6.760 8.099 1.00 96.69 116 PHE A CA 1
ATOM 926 C C . PHE A 1 116 ? -4.902 -8.137 7.429 1.00 96.69 116 PHE A C 1
ATOM 928 O O . PHE A 1 116 ? -5.897 -8.852 7.464 1.00 96.69 116 PHE A O 1
ATOM 935 N N . CYS A 1 117 ? -3.739 -8.603 6.969 1.00 95.94 117 CYS A N 1
ATOM 936 C CA . CYS A 1 117 ? -3.563 -10.001 6.558 1.00 95.94 117 CYS A CA 1
ATOM 937 C C . CYS A 1 117 ? -3.873 -11.008 7.681 1.00 95.94 117 CYS A C 1
ATOM 939 O O . CYS A 1 117 ? -4.266 -12.139 7.401 1.00 95.94 117 CYS A O 1
ATOM 941 N N . LYS A 1 118 ? -3.697 -10.619 8.950 1.00 93.81 118 LYS A N 1
ATOM 942 C CA . LYS A 1 118 ? -4.007 -11.459 10.119 1.00 93.81 118 LYS A CA 1
ATOM 943 C C . LYS A 1 118 ? -5.434 -11.276 10.620 1.00 93.81 118 LYS A C 1
ATOM 945 O O . LYS A 1 118 ? -6.023 -12.230 11.119 1.00 93.81 118 LYS A O 1
ATOM 950 N N . LEU A 1 119 ? -5.965 -10.058 10.527 1.00 93.00 119 LEU A N 1
ATOM 951 C CA . LEU A 1 119 ? -7.322 -9.723 10.967 1.00 93.00 119 LEU A CA 1
ATOM 952 C C . LEU A 1 119 ? -8.391 -10.151 9.959 1.00 93.00 119 LEU A C 1
ATOM 954 O O . LEU A 1 119 ? -9.518 -10.440 10.350 1.00 93.00 119 LEU A O 1
ATOM 958 N N . GLY A 1 120 ? -8.027 -10.199 8.679 1.00 93.62 120 GLY A N 1
ATOM 959 C CA . GLY A 1 120 ? -8.966 -10.188 7.570 1.00 93.62 120 GLY A CA 1
ATOM 960 C C . GLY A 1 120 ? -9.398 -8.764 7.206 1.00 93.62 120 GLY A C 1
ATOM 961 O O . GLY A 1 120 ? -9.113 -7.797 7.911 1.00 93.62 120 GLY A O 1
ATOM 962 N N . PHE A 1 121 ? -10.104 -8.655 6.082 1.00 93.44 121 PHE A N 1
ATOM 963 C CA . PHE A 1 121 ? -10.599 -7.389 5.525 1.00 93.44 121 PHE A CA 1
ATOM 964 C C . PHE A 1 121 ? -12.127 -7.254 5.619 1.00 93.44 121 PHE A C 1
ATOM 966 O O . PHE A 1 121 ? -12.703 -6.277 5.151 1.00 93.44 121 PHE A O 1
ATOM 973 N N . SER A 1 122 ? -12.807 -8.233 6.220 1.00 89.56 122 SER A N 1
ATOM 974 C CA . SER A 1 122 ? -14.269 -8.299 6.303 1.00 89.56 122 SER A CA 1
ATOM 975 C C . SER A 1 122 ? -14.737 -8.322 7.754 1.00 89.56 122 SER A C 1
ATOM 977 O O . SER A 1 122 ? -14.042 -8.848 8.618 1.00 89.56 122 SER A O 1
ATOM 979 N N . GLU A 1 123 ? -15.928 -7.768 8.006 1.00 85.75 123 GLU A N 1
ATOM 980 C CA . GLU A 1 123 ? -16.593 -7.777 9.325 1.00 85.75 123 GLU A CA 1
ATOM 981 C C . GLU A 1 123 ? -15.750 -7.166 10.459 1.00 85.75 123 GLU A C 1
ATOM 983 O O . GLU A 1 123 ? -15.850 -7.540 11.629 1.00 85.75 123 GLU A O 1
ATOM 988 N N . LEU A 1 124 ? -14.912 -6.191 10.108 1.00 90.06 124 LEU A N 1
ATOM 989 C CA . LEU A 1 124 ? -14.045 -5.502 11.048 1.00 90.06 124 LEU A CA 1
ATOM 990 C C . LEU A 1 124 ? -14.861 -4.531 11.917 1.00 90.06 124 LEU A C 1
ATOM 992 O O . LEU A 1 124 ? -15.619 -3.710 11.394 1.00 90.06 124 LEU A O 1
ATOM 996 N N . PRO A 1 125 ? -14.715 -4.598 13.246 1.00 85.62 125 PRO A N 1
ATOM 997 C CA . PRO A 1 125 ? -15.491 -3.761 14.142 1.00 85.62 125 PRO A CA 1
ATOM 998 C C . PRO A 1 125 ? -14.959 -2.316 14.171 1.00 85.62 125 PRO A C 1
ATOM 1000 O O . PRO A 1 125 ? -13.790 -2.054 13.882 1.00 85.62 125 PRO A O 1
ATOM 1003 N N . GLY A 1 126 ? -15.842 -1.369 14.511 1.00 84.44 126 GLY A N 1
ATOM 1004 C CA . GLY A 1 126 ? -15.473 0.021 14.813 1.00 84.44 126 GLY A CA 1
ATOM 1005 C C . GLY A 1 126 ? -14.990 0.868 13.632 1.00 84.44 126 GLY A C 1
ATOM 1006 O O . GLY A 1 126 ? -14.335 1.876 13.871 1.00 84.44 126 GLY A O 1
ATOM 1007 N N . LEU A 1 127 ? -15.278 0.467 12.391 1.00 90.75 127 LEU A N 1
ATOM 1008 C CA . LEU A 1 127 ? -14.893 1.217 11.196 1.00 90.75 127 LEU A CA 1
ATOM 1009 C C . LEU A 1 127 ? -15.877 2.343 10.869 1.00 90.75 127 LEU A C 1
ATOM 1011 O O . LEU A 1 127 ? -17.095 2.156 10.909 1.00 90.75 127 LEU A O 1
ATOM 1015 N N . HIS A 1 128 ? -15.330 3.484 10.466 1.00 90.12 128 HIS A N 1
ATOM 1016 C CA . HIS A 1 128 ? -16.063 4.602 9.883 1.00 90.12 128 HIS A CA 1
ATOM 1017 C C . HIS A 1 128 ? -16.065 4.545 8.342 1.00 90.12 128 HIS A C 1
ATOM 1019 O O . HIS A 1 128 ? -15.378 3.725 7.726 1.00 90.12 128 HIS A O 1
ATOM 1025 N N . GLU A 1 129 ? -16.834 5.436 7.704 1.00 92.44 129 GLU A N 1
ATOM 1026 C CA . GLU A 1 129 ? -16.901 5.564 6.237 1.00 92.44 129 GLU A CA 1
ATOM 1027 C C . GLU A 1 129 ? -15.504 5.722 5.616 1.00 92.44 129 GLU A C 1
ATOM 1029 O O . GLU A 1 129 ? -15.122 4.953 4.731 1.00 92.44 129 GLU A O 1
ATOM 1034 N N . GLU A 1 130 ? -14.703 6.661 6.129 1.00 95.00 130 GLU A N 1
ATOM 1035 C CA . GLU A 1 130 ? -13.344 6.909 5.631 1.00 95.00 130 GLU A CA 1
ATOM 1036 C C . GLU A 1 130 ? -12.419 5.697 5.802 1.00 95.00 130 GLU A C 1
ATOM 1038 O O . GLU A 1 130 ? -11.524 5.471 4.981 1.00 95.00 130 GLU A O 1
ATOM 1043 N N . ASP A 1 131 ? -12.628 4.886 6.842 1.00 96.75 131 ASP A N 1
ATOM 1044 C CA . ASP A 1 131 ? -11.837 3.674 7.051 1.00 96.75 131 ASP A CA 1
ATOM 1045 C C . ASP A 1 131 ? -12.163 2.615 6.011 1.00 96.75 131 ASP A C 1
ATOM 1047 O O . ASP A 1 131 ? -11.254 1.961 5.516 1.00 96.75 131 ASP A O 1
ATOM 1051 N N . SER A 1 132 ? -13.431 2.495 5.616 1.00 96.44 132 SER A N 1
ATOM 1052 C CA . SER A 1 132 ? -13.845 1.572 4.556 1.00 96.44 132 SER A CA 1
ATOM 1053 C C . SER A 1 132 ? -13.194 1.935 3.218 1.00 96.44 132 SER A C 1
ATOM 1055 O O . SER A 1 132 ? -12.700 1.060 2.510 1.00 96.44 132 SER A O 1
ATOM 1057 N N . VAL A 1 133 ? -13.101 3.231 2.901 1.00 97.81 133 VAL A N 1
ATOM 1058 C CA . VAL A 1 133 ? -12.375 3.720 1.715 1.00 97.81 133 VAL A CA 1
ATOM 1059 C C . VAL A 1 133 ? -10.873 3.437 1.819 1.00 97.81 133 VAL A C 1
ATOM 1061 O O . VAL A 1 133 ? -10.252 3.016 0.839 1.00 97.81 133 VAL A O 1
ATOM 1064 N N . THR A 1 134 ? -10.289 3.643 3.002 1.00 98.12 134 THR A N 1
ATOM 1065 C CA . THR A 1 134 ? -8.864 3.386 3.272 1.00 98.12 134 THR A CA 1
ATOM 1066 C C . THR A 1 134 ? -8.539 1.894 3.163 1.00 98.12 134 THR A C 1
ATOM 1068 O O . THR A 1 134 ? -7.521 1.517 2.588 1.00 98.12 134 THR A O 1
ATOM 1071 N N . LEU A 1 135 ? -9.423 1.026 3.656 1.00 97.94 135 LEU A N 1
ATOM 1072 C CA . LEU A 1 135 ? -9.250 -0.423 3.629 1.00 97.94 135 LEU A CA 1
ATOM 1073 C C . LEU A 1 135 ? -9.142 -0.978 2.219 1.00 97.94 135 LEU A C 1
ATOM 1075 O O . LEU A 1 135 ? -8.329 -1.870 2.006 1.00 97.94 135 LEU A O 1
ATOM 1079 N N . CYS A 1 136 ? -9.863 -0.414 1.246 1.00 98.00 136 CYS A N 1
ATOM 1080 C CA . CYS A 1 136 ? -9.702 -0.807 -0.153 1.00 98.00 136 CYS A CA 1
ATOM 1081 C C . CYS A 1 136 ? -8.255 -0.618 -0.646 1.00 98.00 136 CYS A C 1
ATOM 1083 O O . CYS A 1 136 ? -7.758 -1.426 -1.431 1.00 98.00 136 CYS A O 1
ATOM 1085 N N . ILE A 1 137 ? -7.568 0.431 -0.177 1.00 98.19 137 ILE A N 1
ATOM 1086 C CA . ILE A 1 137 ? -6.158 0.685 -0.504 1.00 98.19 137 ILE A CA 1
ATOM 1087 C C . ILE A 1 137 ? -5.264 -0.305 0.236 1.00 98.19 137 ILE A C 1
ATOM 1089 O O . ILE A 1 137 ? -4.380 -0.897 -0.378 1.00 98.19 137 ILE A O 1
ATOM 1093 N N . ILE A 1 138 ? -5.503 -0.504 1.536 1.00 98.31 138 ILE A N 1
ATOM 1094 C CA . ILE A 1 138 ? -4.705 -1.416 2.361 1.00 98.31 138 ILE A CA 1
ATOM 1095 C C . ILE A 1 138 ? -4.794 -2.845 1.814 1.00 98.31 138 ILE A C 1
ATOM 1097 O O . ILE A 1 138 ? -3.764 -3.484 1.637 1.00 98.31 138 ILE A O 1
ATOM 1101 N N . GLU A 1 139 ? -5.989 -3.333 1.487 1.00 98.12 139 GLU A N 1
ATOM 1102 C CA . GLU A 1 139 ? -6.217 -4.672 0.925 1.00 98.12 139 GLU A CA 1
ATOM 1103 C C . GLU A 1 139 ? -5.434 -4.908 -0.371 1.00 98.12 139 GLU A C 1
ATOM 1105 O O . GLU A 1 139 ? -4.925 -6.001 -0.603 1.00 98.12 139 GLU A O 1
ATOM 1110 N N . ASN A 1 140 ? -5.264 -3.860 -1.179 1.00 98.06 140 ASN A N 1
ATOM 1111 C CA . ASN A 1 140 ? -4.550 -3.915 -2.453 1.00 98.06 140 ASN A CA 1
ATOM 1112 C C . ASN A 1 140 ? -3.112 -3.376 -2.359 1.00 98.06 140 ASN A C 1
ATOM 1114 O O . ASN A 1 140 ? -2.458 -3.182 -3.384 1.00 98.06 140 ASN A O 1
ATOM 1118 N N . PHE A 1 141 ? -2.594 -3.148 -1.145 1.00 97.56 141 PHE A N 1
ATOM 1119 C CA . PHE A 1 141 ? -1.303 -2.495 -0.924 1.00 97.56 141 PHE A CA 1
ATOM 1120 C C . PHE A 1 141 ? -0.164 -3.205 -1.657 1.00 97.56 141 PHE A C 1
ATOM 1122 O O . PHE A 1 141 ? 0.617 -2.568 -2.367 1.00 97.56 141 PHE A O 1
ATOM 1129 N N . LEU A 1 142 ? -0.068 -4.529 -1.502 1.00 95.50 142 LEU A N 1
ATOM 1130 C CA . LEU A 1 142 ? 1.019 -5.287 -2.111 1.00 95.50 142 LEU A CA 1
ATOM 1131 C C . LEU A 1 142 ? 0.894 -5.325 -3.637 1.00 95.50 142 LEU A C 1
ATOM 1133 O O . LEU A 1 142 ? 1.906 -5.175 -4.312 1.00 95.50 142 LEU A O 1
ATOM 1137 N N . ASP A 1 143 ? -0.319 -5.439 -4.181 1.00 95.56 143 ASP A N 1
ATOM 1138 C CA . ASP A 1 143 ? -0.544 -5.425 -5.632 1.00 95.56 143 ASP A CA 1
ATOM 1139 C C . ASP A 1 143 ? -0.104 -4.092 -6.252 1.00 95.56 143 ASP A C 1
ATOM 1141 O O . ASP A 1 143 ? 0.626 -4.071 -7.244 1.00 95.56 143 ASP A O 1
ATOM 1145 N N . PHE A 1 144 ? -0.459 -2.969 -5.624 1.00 96.81 144 PHE A N 1
ATOM 1146 C CA . PHE A 1 144 ? -0.004 -1.653 -6.072 1.00 96.81 144 PHE A CA 1
ATOM 1147 C C . PHE A 1 144 ? 1.510 -1.493 -5.958 1.00 96.81 144 PHE A C 1
ATOM 1149 O O . PHE A 1 144 ? 2.152 -0.984 -6.876 1.00 96.81 144 PHE A O 1
ATOM 1156 N N . LYS A 1 145 ? 2.103 -1.959 -4.854 1.00 95.88 145 LYS A N 1
ATOM 1157 C CA . LYS A 1 145 ? 3.549 -1.868 -4.642 1.00 95.88 145 LYS A CA 1
ATOM 1158 C C . LYS A 1 145 ? 4.332 -2.736 -5.631 1.00 95.88 145 LYS A C 1
ATOM 1160 O O . LYS A 1 145 ? 5.382 -2.315 -6.111 1.00 95.88 145 LYS A O 1
ATOM 1165 N N . MET A 1 146 ? 3.806 -3.912 -5.977 1.00 94.50 146 MET A N 1
ATOM 1166 C CA . MET A 1 146 ? 4.341 -4.758 -7.046 1.00 94.50 146 MET A CA 1
ATOM 1167 C C . MET A 1 146 ? 4.317 -4.032 -8.391 1.00 94.50 146 MET A C 1
ATOM 1169 O O . MET A 1 146 ? 5.305 -4.080 -9.118 1.00 94.50 146 MET A O 1
ATOM 1173 N N . GLY A 1 147 ? 3.237 -3.310 -8.686 1.00 95.38 147 GLY A N 1
ATOM 1174 C CA . GLY A 1 147 ? 3.137 -2.430 -9.847 1.00 95.38 147 GLY A CA 1
ATOM 1175 C C . GLY A 1 147 ? 4.274 -1.421 -9.974 1.00 95.38 147 GLY A C 1
ATOM 1176 O O . GLY A 1 147 ? 4.919 -1.330 -11.017 1.00 95.38 147 GLY A O 1
ATOM 1177 N N . GLU A 1 148 ? 4.555 -0.691 -8.892 1.00 95.00 148 GLU A N 1
ATOM 1178 C CA . GLU A 1 148 ? 5.645 0.292 -8.861 1.00 95.00 148 GLU A CA 1
ATOM 1179 C C . GLU A 1 148 ? 7.016 -0.363 -9.096 1.00 95.00 148 GLU A C 1
ATOM 1181 O O . GLU A 1 148 ? 7.813 0.147 -9.884 1.00 95.00 148 GLU A O 1
ATOM 1186 N N . MET A 1 149 ? 7.264 -1.530 -8.488 1.00 94.88 149 MET A N 1
ATOM 1187 C CA . MET A 1 149 ? 8.504 -2.288 -8.697 1.00 94.88 149 MET A CA 1
ATOM 1188 C C . MET A 1 149 ? 8.654 -2.769 -10.146 1.00 94.88 149 MET A C 1
ATOM 1190 O O . MET A 1 149 ? 9.743 -2.684 -10.710 1.00 94.88 149 MET A O 1
ATOM 1194 N N . TRP A 1 150 ? 7.577 -3.235 -10.786 1.00 95.69 150 TRP A N 1
ATOM 1195 C CA . TRP A 1 150 ? 7.618 -3.613 -12.202 1.00 95.69 150 TRP A CA 1
ATOM 1196 C C . TRP A 1 150 ? 7.920 -2.421 -13.108 1.00 95.69 150 TRP A C 1
ATOM 1198 O O . TRP A 1 150 ? 8.709 -2.556 -14.042 1.00 95.69 150 TRP A O 1
ATOM 1208 N N . GLN A 1 151 ? 7.364 -1.245 -12.810 1.00 94.38 151 GLN A N 1
ATOM 1209 C CA . GLN A 1 151 ? 7.687 -0.030 -13.553 1.00 94.38 151 GLN A CA 1
ATOM 1210 C C . GLN A 1 151 ? 9.171 0.341 -13.420 1.00 94.38 151 GLN A C 1
ATOM 1212 O O . GLN A 1 151 ? 9.791 0.725 -14.413 1.00 94.38 151 GLN A O 1
ATOM 1217 N N . GLU A 1 152 ? 9.754 0.210 -12.225 1.00 94.50 152 GLU A N 1
ATOM 1218 C CA . GLU A 1 152 ? 11.189 0.429 -12.001 1.00 94.50 152 GLU A CA 1
ATOM 1219 C C . GLU A 1 152 ? 12.045 -0.537 -12.823 1.00 94.50 152 GLU A C 1
ATOM 1221 O O . GLU A 1 152 ? 12.906 -0.080 -13.573 1.00 94.50 152 GLU A O 1
ATOM 1226 N N . ILE A 1 153 ? 11.748 -1.840 -12.760 1.00 94.31 153 ILE A N 1
ATOM 1227 C CA . ILE A 1 153 ? 12.479 -2.888 -13.490 1.00 94.31 153 ILE A CA 1
ATOM 1228 C C . ILE A 1 153 ? 12.481 -2.611 -14.996 1.00 94.31 153 ILE A C 1
ATOM 1230 O O . ILE A 1 153 ? 13.527 -2.645 -15.638 1.00 94.31 153 ILE A O 1
ATOM 1234 N N . VAL A 1 154 ? 11.316 -2.329 -15.580 1.00 94.81 154 VAL A N 1
ATOM 1235 C CA . VAL A 1 154 ? 11.191 -2.113 -17.031 1.00 94.81 154 VAL A CA 1
ATOM 1236 C C . VAL A 1 154 ? 11.921 -0.850 -17.468 1.00 94.81 154 VAL A C 1
ATOM 1238 O O . VAL A 1 154 ? 12.582 -0.846 -18.505 1.00 94.81 154 VAL A O 1
ATOM 1241 N N . THR A 1 155 ? 11.835 0.208 -16.661 1.00 94.38 155 THR A N 1
ATOM 1242 C CA . THR A 1 155 ? 12.533 1.469 -16.936 1.00 94.38 155 THR A CA 1
ATOM 1243 C C . THR A 1 155 ? 14.048 1.277 -16.873 1.00 94.38 155 THR A C 1
ATOM 1245 O O . THR A 1 155 ? 14.767 1.773 -17.734 1.00 94.38 155 THR A O 1
ATOM 1248 N N . GLU A 1 156 ? 14.543 0.528 -15.889 1.00 94.81 156 GLU A N 1
ATOM 1249 C CA . GLU A 1 156 ? 15.967 0.218 -15.750 1.00 94.81 156 GLU A CA 1
ATOM 1250 C C . GLU A 1 156 ? 16.496 -0.620 -16.922 1.00 94.81 156 GLU A C 1
ATOM 1252 O O . GLU A 1 156 ? 17.510 -0.258 -17.519 1.00 94.81 156 GLU A O 1
ATOM 1257 N N . LEU A 1 157 ? 15.778 -1.677 -17.319 1.00 94.06 157 LEU A N 1
ATOM 1258 C CA . LEU A 1 157 ? 16.149 -2.506 -18.471 1.00 94.06 157 LEU A CA 1
ATOM 1259 C C . LEU A 1 157 ? 16.256 -1.683 -19.763 1.00 94.06 157 LEU A C 1
ATOM 1261 O O . LEU A 1 157 ? 17.202 -1.869 -20.530 1.00 94.06 157 LEU A O 1
ATOM 1265 N N . ASP A 1 158 ? 15.323 -0.754 -19.991 1.00 93.69 158 ASP A N 1
ATOM 1266 C CA . ASP A 1 158 ? 15.364 0.152 -21.145 1.00 93.69 158 ASP A CA 1
ATOM 1267 C C . ASP A 1 158 ? 16.593 1.079 -21.098 1.00 93.69 158 ASP A C 1
ATOM 1269 O O . ASP A 1 158 ? 17.321 1.201 -22.086 1.00 93.69 158 ASP A O 1
ATOM 1273 N N . MET A 1 159 ? 16.897 1.657 -19.929 1.00 94.00 159 MET A N 1
ATOM 1274 C CA . MET A 1 159 ? 18.068 2.524 -19.731 1.00 94.00 159 MET A CA 1
ATOM 1275 C C . MET A 1 159 ? 19.402 1.798 -19.946 1.00 94.00 159 MET A C 1
ATOM 1277 O O . MET A 1 159 ? 20.358 2.404 -20.435 1.00 94.00 159 MET A O 1
ATOM 1281 N N . GLU A 1 160 ? 19.478 0.512 -19.606 1.00 94.12 160 GLU A N 1
ATOM 1282 C CA . GLU A 1 160 ? 20.658 -0.329 -19.840 1.00 94.12 160 GLU A CA 1
ATOM 1283 C C . GLU A 1 160 ? 20.738 -0.883 -21.276 1.00 94.12 160 GLU A C 1
ATOM 1285 O O . GLU A 1 160 ? 21.717 -1.539 -21.645 1.00 94.12 160 GLU A O 1
ATOM 1290 N N . GLY A 1 161 ? 19.732 -0.616 -22.116 1.00 94.00 161 GLY A N 1
ATOM 1291 C CA . GLY A 1 161 ? 19.652 -1.138 -23.479 1.00 94.00 161 GLY A CA 1
ATOM 1292 C C . GLY A 1 161 ? 19.365 -2.642 -23.538 1.00 94.00 161 GLY A C 1
ATOM 1293 O O . GLY A 1 161 ? 19.654 -3.293 -24.549 1.00 94.00 161 GLY A O 1
ATOM 1294 N N . VAL A 1 162 ? 18.804 -3.210 -22.468 1.00 95.06 162 VAL A N 1
ATOM 1295 C CA . VAL A 1 162 ? 18.427 -4.621 -22.386 1.00 95.06 162 VAL A CA 1
ATOM 1296 C C . VAL A 1 162 ? 17.073 -4.813 -23.056 1.00 95.06 162 VAL A C 1
ATOM 1298 O O . VAL A 1 162 ? 16.012 -4.543 -22.499 1.00 95.06 162 VAL A O 1
ATOM 1301 N N . LYS A 1 163 ? 17.101 -5.323 -24.288 1.00 93.56 163 LYS A N 1
ATOM 1302 C CA . LYS A 1 163 ? 15.882 -5.621 -25.037 1.00 93.56 163 LYS A CA 1
ATOM 1303 C C . LYS A 1 163 ? 15.276 -6.951 -24.590 1.00 93.56 163 LYS A C 1
ATOM 1305 O O . LYS A 1 163 ? 15.870 -8.007 -24.812 1.00 93.56 163 LYS A O 1
ATOM 1310 N N . LEU A 1 164 ? 14.064 -6.895 -24.042 1.00 93.81 164 LEU A N 1
ATOM 1311 C CA . LEU A 1 164 ? 13.266 -8.078 -23.724 1.00 93.81 164 LEU A CA 1
ATOM 1312 C C . LEU A 1 164 ? 12.959 -8.898 -24.987 1.00 93.81 164 LEU A C 1
ATOM 1314 O O . LEU A 1 164 ? 12.724 -8.355 -26.074 1.00 93.81 164 LEU A O 1
ATOM 1318 N N . VAL A 1 165 ? 12.945 -10.224 -24.845 1.00 96.06 165 VAL A N 1
ATOM 1319 C CA . VAL A 1 165 ? 12.402 -11.106 -25.886 1.00 96.06 165 VAL A CA 1
ATOM 1320 C C . VAL A 1 165 ? 10.882 -10.954 -25.946 1.00 96.06 165 VAL A C 1
ATOM 1322 O O . VAL A 1 165 ? 10.258 -10.568 -24.963 1.00 96.06 165 VAL A O 1
ATOM 1325 N N . ALA A 1 166 ? 10.272 -11.265 -27.095 1.00 96.25 166 ALA A N 1
ATOM 1326 C CA . ALA A 1 166 ? 8.839 -11.031 -27.304 1.00 96.25 166 ALA A CA 1
ATOM 1327 C C . ALA A 1 166 ? 7.932 -11.634 -26.205 1.00 96.25 166 ALA A C 1
ATOM 1329 O O . ALA A 1 166 ? 7.083 -10.897 -25.712 1.00 96.25 166 ALA A O 1
ATOM 1330 N N . PRO A 1 167 ? 8.133 -12.889 -25.740 1.00 97.06 167 PRO A N 1
ATOM 1331 C CA . PRO A 1 167 ? 7.311 -13.444 -24.660 1.00 97.06 167 PRO A CA 1
ATOM 1332 C C . PRO A 1 167 ? 7.430 -12.677 -23.337 1.00 97.06 167 PRO A C 1
ATOM 1334 O O . PRO A 1 167 ? 6.429 -12.466 -22.657 1.00 97.06 167 PRO A O 1
ATOM 1337 N N . ASP A 1 168 ? 8.638 -12.233 -22.982 1.00 96.38 168 ASP A N 1
ATOM 1338 C CA . ASP A 1 168 ? 8.874 -11.489 -21.742 1.00 96.38 168 ASP A CA 1
ATOM 1339 C C . ASP A 1 168 ? 8.268 -10.084 -21.831 1.00 96.38 168 ASP A C 1
ATOM 1341 O O . ASP A 1 168 ? 7.672 -9.609 -20.868 1.00 96.38 168 ASP A O 1
ATOM 1345 N N . GLY A 1 169 ? 8.361 -9.445 -23.003 1.00 95.75 169 GLY A N 1
ATOM 1346 C CA . GLY A 1 169 ? 7.699 -8.168 -23.272 1.00 95.75 169 GLY A CA 1
ATOM 1347 C C . GLY A 1 169 ? 6.178 -8.266 -23.126 1.00 95.75 169 GLY A C 1
ATOM 1348 O O . GLY A 1 169 ? 5.578 -7.465 -22.417 1.00 95.75 169 GLY A O 1
ATOM 1349 N N . GLU A 1 170 ? 5.556 -9.295 -23.709 1.00 96.94 170 GLU A N 1
ATOM 1350 C CA . GLU A 1 170 ? 4.111 -9.534 -23.567 1.00 96.94 170 GLU A CA 1
ATOM 1351 C C . GLU A 1 170 ? 3.699 -9.793 -22.107 1.00 96.94 170 GLU A C 1
ATOM 1353 O O . GLU A 1 170 ? 2.650 -9.318 -21.658 1.00 96.94 170 GLU A O 1
ATOM 1358 N N . ALA A 1 171 ? 4.520 -10.525 -21.345 1.00 96.44 171 ALA A N 1
ATOM 1359 C CA . ALA A 1 171 ? 4.276 -10.774 -19.928 1.00 96.44 171 ALA A CA 1
ATOM 1360 C C . ALA A 1 171 ? 4.347 -9.479 -19.104 1.00 96.44 171 ALA A C 1
ATOM 1362 O O . ALA A 1 171 ? 3.446 -9.206 -18.310 1.00 96.44 171 ALA A O 1
ATOM 1363 N N . VAL A 1 172 ? 5.374 -8.658 -19.334 1.00 96.00 172 VAL A N 1
ATOM 1364 C CA . VAL A 1 172 ? 5.541 -7.346 -18.696 1.00 96.00 172 VAL A CA 1
ATOM 1365 C C . VAL A 1 172 ? 4.358 -6.427 -19.001 1.00 96.00 172 VAL A C 1
ATOM 1367 O O . VAL A 1 172 ? 3.749 -5.890 -18.075 1.00 96.00 172 VAL A O 1
ATOM 1370 N N . ASP A 1 173 ? 3.971 -6.300 -20.272 1.00 95.56 173 ASP A N 1
ATOM 1371 C CA . ASP A 1 173 ? 2.837 -5.466 -20.687 1.00 95.56 173 ASP A CA 1
ATOM 1372 C C . ASP A 1 173 ? 1.521 -5.925 -20.046 1.00 95.56 173 ASP A C 1
ATOM 1374 O O . ASP A 1 173 ? 0.639 -5.117 -19.743 1.00 95.56 173 ASP A O 1
ATOM 1378 N N . THR A 1 174 ? 1.368 -7.234 -19.844 1.00 97.12 174 THR A N 1
ATOM 1379 C CA . THR A 1 174 ? 0.201 -7.807 -19.165 1.00 97.12 174 THR A CA 1
ATOM 1380 C C . THR A 1 174 ? 0.194 -7.444 -17.681 1.00 97.12 174 THR A C 1
ATOM 1382 O O . THR A 1 174 ? -0.844 -7.043 -17.158 1.00 97.12 174 THR A O 1
ATOM 1385 N N . ILE A 1 175 ? 1.342 -7.536 -17.005 1.00 95.31 175 ILE A N 1
ATOM 1386 C CA . ILE A 1 175 ? 1.478 -7.205 -15.580 1.00 95.31 175 ILE A CA 1
ATOM 1387 C C . ILE A 1 175 ? 1.225 -5.714 -15.324 1.00 95.31 175 ILE A C 1
ATOM 1389 O O . ILE A 1 175 ? 0.459 -5.366 -14.421 1.00 95.31 175 ILE A O 1
ATOM 1393 N N . LEU A 1 176 ? 1.834 -4.831 -16.123 1.00 94.56 176 LEU A N 1
ATOM 1394 C CA . LEU A 1 176 ? 1.670 -3.382 -15.975 1.00 94.56 176 LEU A CA 1
ATOM 1395 C C . LEU A 1 176 ? 0.207 -2.970 -16.176 1.00 94.56 176 LEU A C 1
ATOM 1397 O O . LEU A 1 176 ? -0.352 -2.235 -15.364 1.00 94.56 176 LEU A O 1
ATOM 1401 N N . ARG A 1 177 ? -0.451 -3.529 -17.195 1.00 95.94 177 ARG A N 1
ATOM 1402 C CA . ARG A 1 177 ? -1.873 -3.283 -17.454 1.00 95.94 177 ARG A CA 1
ATOM 1403 C C . ARG A 1 177 ? -2.773 -3.802 -16.339 1.00 95.94 177 ARG A C 1
ATOM 1405 O O . ARG A 1 177 ? -3.657 -3.080 -15.896 1.00 95.94 177 ARG A O 1
ATOM 1412 N N . ALA A 1 178 ? -2.529 -5.017 -15.849 1.00 95.94 178 ALA A N 1
ATOM 1413 C CA . ALA A 1 178 ? -3.302 -5.586 -14.745 1.00 95.94 178 ALA A CA 1
ATOM 1414 C C . ALA A 1 178 ? -3.183 -4.743 -13.462 1.00 95.94 178 ALA A C 1
ATOM 1416 O O . ALA A 1 178 ? -4.144 -4.625 -12.701 1.00 95.94 178 ALA A O 1
ATOM 1417 N N . THR A 1 179 ? -2.018 -4.131 -13.235 1.00 93.81 179 THR A N 1
ATOM 1418 C CA . THR A 1 179 ? -1.796 -3.207 -12.115 1.00 93.81 179 THR A CA 1
ATOM 1419 C C . THR A 1 179 ? -2.646 -1.941 -12.263 1.00 93.81 179 THR A C 1
ATOM 1421 O O . THR A 1 179 ? -3.335 -1.549 -11.322 1.00 93.81 179 THR A O 1
ATOM 1424 N N . GLU A 1 180 ? -2.640 -1.313 -13.440 1.00 94.62 180 GLU A N 1
ATOM 1425 C CA . GLU A 1 180 ? -3.439 -0.110 -13.705 1.00 94.62 180 GLU A CA 1
ATOM 1426 C C . GLU A 1 180 ? -4.950 -0.395 -13.636 1.00 94.62 180 GLU A C 1
ATOM 1428 O O . GLU A 1 180 ? -5.706 0.340 -12.994 1.00 94.62 180 GLU A O 1
ATOM 1433 N N . GLU A 1 181 ? -5.392 -1.512 -14.220 1.00 97.38 181 GLU A N 1
ATOM 1434 C CA . GLU A 1 181 ? -6.775 -1.991 -14.125 1.00 97.38 181 GLU A CA 1
ATOM 1435 C C . GLU A 1 181 ? -7.193 -2.220 -12.667 1.00 97.38 181 GLU A C 1
ATOM 1437 O O . GLU A 1 181 ? -8.329 -1.912 -12.292 1.00 97.38 181 GLU A O 1
ATOM 1442 N N . ARG A 1 182 ? -6.276 -2.695 -11.810 1.00 97.81 182 ARG A N 1
ATOM 1443 C CA . ARG A 1 182 ? -6.544 -2.817 -10.375 1.00 97.81 182 ARG A CA 1
ATOM 1444 C C . ARG A 1 182 ? -6.758 -1.456 -9.723 1.00 97.81 182 ARG A C 1
ATOM 1446 O O . ARG A 1 182 ? -7.710 -1.316 -8.958 1.00 97.81 182 ARG A O 1
ATOM 1453 N N . GLY A 1 183 ? -5.922 -0.462 -10.025 1.00 97.69 183 GLY A N 1
ATOM 1454 C CA . GLY A 1 183 ? -6.084 0.904 -9.516 1.00 97.69 183 GLY A CA 1
ATOM 1455 C C . GLY A 1 183 ? -7.463 1.481 -9.849 1.00 97.69 183 GLY A C 1
ATOM 1456 O O . GLY A 1 183 ? -8.146 2.012 -8.971 1.00 97.69 183 GLY A O 1
ATOM 1457 N N . LEU A 1 184 ? -7.916 1.283 -11.090 1.00 98.12 184 LEU A N 1
ATOM 1458 C CA . LEU A 1 184 ? -9.254 1.672 -11.549 1.00 98.12 184 LEU A CA 1
ATOM 1459 C C . LEU A 1 184 ? -10.374 0.925 -10.810 1.00 98.12 184 LEU A C 1
ATOM 1461 O O . LEU A 1 184 ? -11.340 1.542 -10.357 1.00 98.12 184 LEU A O 1
ATOM 1465 N N . ALA A 1 185 ? -10.257 -0.397 -10.664 1.00 98.38 185 ALA A N 1
ATOM 1466 C CA . ALA A 1 185 ? -11.264 -1.216 -9.990 1.00 98.38 185 ALA A CA 1
ATOM 1467 C C . ALA A 1 185 ? -11.412 -0.854 -8.501 1.00 98.38 185 ALA A C 1
ATOM 1469 O O . ALA A 1 185 ? -12.528 -0.786 -7.973 1.00 98.38 185 ALA A O 1
ATOM 1470 N N . VAL A 1 186 ? -10.296 -0.570 -7.826 1.00 98.50 186 VAL A N 1
ATOM 1471 C CA . VAL A 1 186 ? -10.292 -0.139 -6.424 1.00 98.50 186 VAL A CA 1
ATOM 1472 C C . VAL A 1 186 ? -10.922 1.244 -6.287 1.00 98.50 186 VAL A C 1
ATOM 1474 O O . VAL A 1 186 ? -11.803 1.417 -5.448 1.00 98.50 186 VAL A O 1
ATOM 1477 N N . ALA A 1 187 ? -10.582 2.201 -7.155 1.00 98.38 187 ALA A N 1
ATOM 1478 C CA . ALA A 1 187 ? -11.228 3.514 -7.162 1.00 98.38 187 ALA A CA 1
ATOM 1479 C C . ALA A 1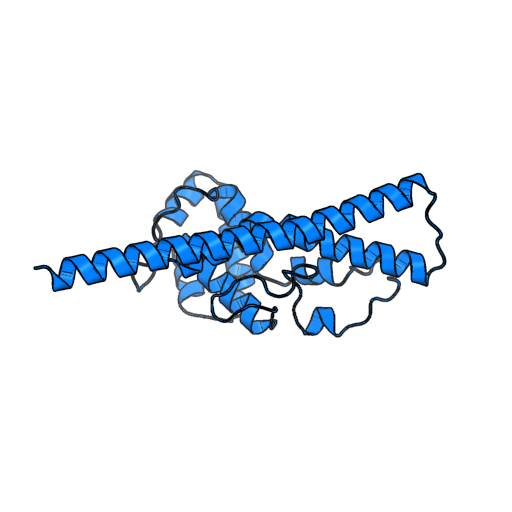 187 ? -12.746 3.417 -7.408 1.00 98.38 187 ALA A C 1
ATOM 1481 O O . ALA A 1 187 ? -13.534 4.101 -6.752 1.00 98.38 187 ALA A O 1
ATOM 1482 N N . ALA A 1 188 ? -13.189 2.535 -8.310 1.00 98.44 188 ALA A N 1
ATOM 1483 C CA . ALA A 1 188 ? -14.613 2.280 -8.533 1.00 98.44 188 ALA A CA 1
ATOM 1484 C C . ALA A 1 188 ? -15.301 1.719 -7.274 1.00 98.44 188 ALA A C 1
ATOM 1486 O O . ALA A 1 188 ? -16.397 2.155 -6.920 1.00 98.44 188 ALA A O 1
ATOM 1487 N N . THR A 1 189 ? -14.633 0.809 -6.561 1.00 98.25 189 THR A N 1
ATOM 1488 C CA . THR A 1 189 ? -15.123 0.240 -5.295 1.00 98.25 189 THR A CA 1
ATOM 1489 C C . THR A 1 189 ? -15.239 1.307 -4.207 1.00 98.25 189 THR A C 1
ATOM 1491 O O . THR A 1 189 ? -16.268 1.400 -3.542 1.00 98.25 189 THR A O 1
ATOM 1494 N N . GLN A 1 190 ? -14.229 2.166 -4.069 1.00 98.12 190 GLN A N 1
ATOM 1495 C CA . GLN A 1 190 ? -14.244 3.280 -3.121 1.00 98.12 190 GLN A CA 1
ATOM 1496 C C . GLN A 1 190 ? -15.404 4.247 -3.396 1.00 98.12 190 GLN A C 1
ATOM 1498 O O . GLN A 1 190 ? -16.131 4.618 -2.477 1.00 98.12 190 GLN A O 1
ATOM 1503 N N . ASN A 1 191 ? -15.628 4.612 -4.662 1.00 98.00 191 ASN A N 1
ATOM 1504 C CA . ASN A 1 191 ? -16.761 5.459 -5.041 1.00 98.00 191 ASN A CA 1
ATOM 1505 C C . ASN A 1 191 ? -18.104 4.792 -4.725 1.00 98.00 191 ASN A C 1
ATOM 1507 O O . ASN A 1 191 ? -18.995 5.438 -4.178 1.00 98.00 191 ASN A O 1
ATOM 1511 N N . TYR A 1 192 ? -18.236 3.493 -5.000 1.00 97.81 192 TYR A N 1
ATOM 1512 C CA . TYR A 1 192 ? -19.437 2.742 -4.645 1.00 97.81 192 TYR A CA 1
ATOM 1513 C C . TYR A 1 192 ? -19.707 2.770 -3.134 1.00 97.81 192 TYR A C 1
ATOM 1515 O O . TYR A 1 192 ? -20.845 3.003 -2.731 1.00 97.81 192 TYR A O 1
ATOM 1523 N N . ILE A 1 193 ? -18.679 2.588 -2.297 1.00 95.75 193 ILE A N 1
ATOM 1524 C CA . ILE A 1 193 ? -18.795 2.667 -0.831 1.00 95.75 193 ILE A CA 1
ATOM 1525 C C . ILE A 1 193 ? -19.331 4.039 -0.405 1.00 95.75 193 ILE A C 1
ATOM 1527 O O . ILE A 1 193 ? -20.333 4.109 0.306 1.00 95.75 193 ILE A O 1
ATOM 1531 N N . LEU A 1 194 ? -18.723 5.122 -0.895 1.00 96.38 194 LEU A N 1
ATOM 1532 C CA . LEU A 1 194 ? -19.144 6.496 -0.593 1.00 96.38 194 LEU A CA 1
ATOM 1533 C C . LEU A 1 194 ? -20.595 6.771 -1.023 1.00 96.38 194 LEU A C 1
ATOM 1535 O O . LEU A 1 194 ? -21.346 7.453 -0.326 1.00 96.38 194 LEU A O 1
ATOM 1539 N N . GLU A 1 195 ? -21.024 6.229 -2.165 1.00 96.19 195 GLU A N 1
ATOM 1540 C CA . GLU A 1 195 ? -22.418 6.334 -2.599 1.00 96.19 195 GLU A CA 1
ATOM 1541 C C . GLU A 1 195 ? -23.389 5.608 -1.662 1.00 96.19 195 GLU A C 1
ATOM 1543 O O . GLU A 1 195 ? -24.512 6.082 -1.477 1.00 96.19 195 GLU A O 1
ATOM 1548 N N . GLN A 1 196 ? -22.999 4.461 -1.096 1.00 94.31 196 GLN A N 1
ATOM 1549 C CA . GLN A 1 196 ? -23.848 3.735 -0.149 1.00 94.31 196 GLN A CA 1
ATOM 1550 C C . GLN A 1 196 ? -24.016 4.507 1.160 1.00 94.31 196 GLN A C 1
ATOM 1552 O O . GLN A 1 196 ? -25.148 4.630 1.627 1.00 94.31 196 GLN A O 1
ATOM 1557 N N . TYR A 1 197 ? -22.936 5.072 1.706 1.00 92.38 197 TYR A N 1
ATOM 1558 C CA . TYR A 1 197 ? -23.005 5.900 2.914 1.00 92.38 197 TYR A CA 1
ATOM 1559 C C . TYR A 1 197 ? -23.881 7.137 2.701 1.00 92.38 197 TYR A C 1
ATOM 1561 O O . TYR A 1 197 ? -24.843 7.340 3.435 1.00 92.38 197 TYR A O 1
ATOM 1569 N N . ASN A 1 198 ? -23.676 7.869 1.603 1.00 92.69 198 ASN A N 1
ATOM 1570 C CA . ASN A 1 198 ? -24.505 9.032 1.276 1.00 92.69 198 ASN A CA 1
ATOM 1571 C C . ASN A 1 198 ? -26.002 8.675 1.134 1.00 92.69 198 ASN A C 1
ATOM 1573 O O . ASN A 1 198 ? -26.883 9.411 1.575 1.00 92.69 198 ASN A O 1
ATOM 1577 N N . LYS A 1 199 ? -26.326 7.516 0.540 1.00 93.06 199 LYS A N 1
ATOM 1578 C CA . LYS A 1 199 ? -27.720 7.043 0.450 1.00 93.06 199 LYS A CA 1
ATOM 1579 C C . LYS A 1 199 ? -28.315 6.727 1.822 1.00 93.06 199 LYS A C 1
ATOM 1581 O O . LYS A 1 199 ? -29.501 6.991 2.012 1.00 93.06 199 LYS A O 1
ATOM 1586 N N . GLN A 1 200 ? -27.536 6.153 2.738 1.00 90.31 200 GLN A N 1
ATOM 1587 C CA . GLN A 1 200 ? -27.985 5.864 4.101 1.00 90.31 200 GLN A CA 1
ATOM 1588 C C . GLN A 1 200 ? -28.220 7.156 4.886 1.00 90.31 200 GLN A C 1
ATOM 1590 O O . GLN A 1 200 ? -29.289 7.313 5.471 1.00 90.31 200 GLN A O 1
ATOM 1595 N N . ASP A 1 201 ? -27.298 8.114 4.813 1.00 89.81 201 ASP A N 1
ATOM 1596 C CA . ASP A 1 201 ? -27.428 9.405 5.495 1.00 89.81 201 ASP A CA 1
ATOM 1597 C C . ASP A 1 201 ? -28.680 10.165 5.046 1.00 89.81 201 ASP A C 1
ATOM 1599 O O . ASP A 1 201 ? -29.468 10.617 5.875 1.00 89.81 201 ASP A O 1
ATOM 1603 N N . LEU A 1 202 ? -28.947 10.204 3.736 1.00 90.69 202 LEU A N 1
ATOM 1604 C CA . LEU A 1 202 ? -30.167 10.808 3.191 1.00 90.69 202 LEU A CA 1
ATOM 1605 C C . LEU A 1 202 ? -31.450 10.095 3.645 1.00 90.69 202 LEU A C 1
ATOM 1607 O O . LEU A 1 202 ? -32.513 10.716 3.703 1.00 90.69 202 LEU A O 1
ATOM 1611 N N . GLN A 1 203 ? -31.398 8.786 3.907 1.00 90.44 203 GLN A N 1
ATOM 1612 C CA . GLN A 1 203 ? -32.544 8.045 4.444 1.00 90.44 203 GLN A CA 1
ATOM 1613 C C . GLN A 1 203 ? -32.771 8.370 5.921 1.00 90.44 203 GLN A C 1
ATOM 1615 O O . GLN A 1 203 ? -33.920 8.574 6.313 1.00 90.44 203 GLN A O 1
ATOM 1620 N N . PHE A 1 204 ? -31.702 8.466 6.716 1.00 87.31 204 PHE A N 1
ATOM 1621 C CA . PHE A 1 204 ? -31.784 8.880 8.116 1.00 87.31 204 PHE A CA 1
ATOM 1622 C C . PHE A 1 204 ? -32.294 10.313 8.259 1.00 87.31 204 PHE A C 1
ATOM 1624 O O . PHE A 1 204 ? -33.170 10.565 9.082 1.00 87.31 204 PHE A O 1
ATOM 1631 N N . GLU A 1 205 ? -31.800 11.233 7.429 1.00 86.56 205 GLU A N 1
ATOM 1632 C CA . GLU A 1 205 ? -32.244 12.627 7.420 1.00 86.56 205 GLU A CA 1
ATOM 1633 C C . GLU A 1 205 ? -33.746 12.731 7.120 1.00 86.56 205 GLU A C 1
ATOM 1635 O O . GLU A 1 205 ? -34.477 13.403 7.844 1.00 86.56 205 GLU A O 1
ATOM 1640 N N . LYS A 1 206 ? -34.237 12.007 6.104 1.00 87.88 206 LYS A N 1
ATOM 1641 C CA . LYS A 1 206 ? -35.674 11.967 5.785 1.00 87.88 206 LYS A CA 1
ATOM 1642 C C . LYS A 1 206 ? -36.510 11.419 6.936 1.00 87.88 206 LYS A C 1
ATOM 1644 O O . LYS A 1 206 ? -37.494 12.045 7.302 1.00 87.88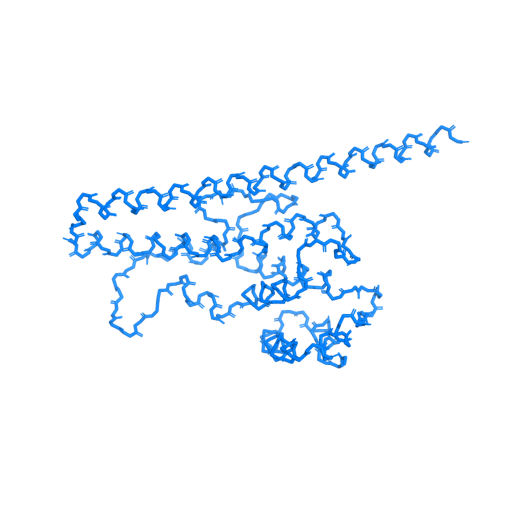 206 LYS A O 1
ATOM 1649 N N . ALA A 1 207 ? -36.097 10.297 7.527 1.00 89.00 207 ALA A N 1
ATOM 1650 C CA . ALA A 1 207 ? -36.809 9.704 8.656 1.00 89.00 207 ALA A CA 1
ATOM 1651 C C . ALA A 1 207 ? -36.882 10.656 9.862 1.00 89.00 207 ALA A C 1
ATOM 1653 O O . ALA A 1 207 ? -37.904 10.704 10.530 1.00 89.00 207 ALA A O 1
ATOM 1654 N N . PHE A 1 208 ? -35.832 11.445 10.107 1.00 85.69 208 PHE A N 1
ATOM 1655 C CA . PHE A 1 208 ? -35.810 12.427 11.192 1.00 85.69 208 PHE A CA 1
ATOM 1656 C C . PHE A 1 208 ? -36.761 13.613 10.967 1.00 85.69 208 PHE A C 1
ATOM 1658 O O . PHE A 1 208 ? -37.291 14.152 11.932 1.00 85.69 208 PHE A O 1
ATOM 1665 N N . TYR A 1 209 ? -36.960 14.047 9.717 1.00 83.81 209 TYR A N 1
ATOM 1666 C CA . TYR A 1 209 ? -37.879 15.146 9.389 1.00 83.81 209 TYR A CA 1
ATOM 1667 C C . TYR A 1 209 ? -39.341 14.708 9.220 1.00 83.81 209 TYR A C 1
ATOM 1669 O O . TYR A 1 209 ? -40.227 15.565 9.240 1.00 83.81 209 TYR A O 1
ATOM 1677 N N . ASP A 1 210 ? -39.583 13.409 9.035 1.00 79.00 210 ASP A N 1
ATOM 1678 C CA . ASP A 1 210 ? -40.920 12.821 8.909 1.00 79.00 210 ASP A CA 1
ATOM 1679 C C . ASP A 1 210 ? -41.538 12.410 10.276 1.00 79.00 210 ASP A C 1
ATOM 1681 O O . ASP A 1 210 ? -42.716 12.039 10.307 1.00 79.00 210 ASP A O 1
ATOM 1685 N N . ASP A 1 211 ? -40.782 12.519 11.384 1.00 56.25 211 ASP A N 1
ATOM 1686 C CA . ASP A 1 211 ? -41.206 12.335 12.794 1.00 56.25 211 ASP A CA 1
ATOM 1687 C C . ASP A 1 211 ? -41.543 13.672 13.500 1.00 56.25 211 ASP A C 1
ATOM 1689 O O . ASP A 1 211 ? -42.489 13.689 14.329 1.00 56.25 211 ASP A O 1
#

Sequence (211 aa):
FALLDLIEANPKSSLQNIILGCVLDLSENSKCLHFIMTWQGQKQQQLTHLLCELCRDEEREIHVSRTEKGVIHDHSKPLMGVLQQSVQITPLARFELSRSVLDLIDNMRSKIYGFFCKLGFSELPGLHEEDSVTLCIIENFLDFKMGEMWQEIVTELDMEGVKLVAPDGEAVDTILRATEERGLAVAATQNYILEQYNKQDLQFEKAFYDD

InterPro domains:
  IPR048732 Cilia- and flagella-associated protein 69 [PTHR14716] (1-210)
  IPR048733 Cilia- and flagella-associated protein 69, ARM repeats domain [PF21049] (1-153)

pLDDT: mean 92.67, std 5.13, range [56.25, 98.5]

Organism: NCBI:txid392030

Foldseek 3Di:
DVLVQVLVVDPPDLVNLVSLLVLLVLVVPVVSVVVQQPDAYPVRAGPLASLLVLLVSQCVVLVFDADPLRFQDQLLQRRHGPVLVVDDQEADDPPDDDPLVVCCVRDNLVSSLSSCVSVPLPPRPRDDLSSNLSSLCSPCVVLSSVLVVLVSVVVNCVVVVNDDDPVVVVVSVVSSVVSSVSSVVSSVVSVVSVVVVVVVVVVVVVVVVVD

Radius of gyration: 19.71 Å; chains: 1; bounding box: 66×31×54 Å

Secondary structure (DSSP, 8-state):
-HHHHHHHHSTT-HHHHHHHHHHHHHHTSHHHHHHHHT-B-TTS-BHHHHHHHHHHHHHHHTT--B-TTS-BS-SSSTT--HHHHHSPP-PPPTTPPPHHHHHHHHSSHHHHHHHHHHH-SSS-TT--HHHHHHHHHHHTHHHHHHHHHHHHHHHHHHHTT-PPPHHHHHHHHHHHHHHHHHHHHHHHHHHHHHHHHHHHHHHHHHHHH--